Protein 1SK7 (pdb70)

Foldseek 3Di:
DFLLVVLCVLCVVLVVVLVVLLVVLPLLPALLSVLLLLLLLLLLLVLCVCVLPPPVNCVLPPVSVVLGQNVQSVQLNVLSVHDHDDHPCCNVPVPADVLLSLLLVLQSLCVLPPLVVVQVSVVVNVAHCVYNCVSSDADDVGSVVVNVSSSVSSRPDDDDPVSSVSSSVSNVVNSVSSSVSSVVSSD

Secondary structure (DSSP, 8-state):
--HHHHHHHHTHHHHHHHHHHHHHH-TTS-HHHHHHHHHHHHHHHHHHHHHHT-HHHHHHSTTGGGG--HHHHHHHHHHHTPPPPPP--TTTTS---HHHHHHHHHHHHHTTTTHHHHHHHHGGGT-BTTBB-GGGSPPTT-HHHHHHHHHHHHHH----HHHHHHHHHHHHHHHHHHHHHHHHHH-

B-factor: mean 25.13, std 7.73, range [13.49, 78.73]

Nearest PDB structures (foldseek):
  1sk7-assembly1_A  TM=1.005E+00  e=3.594E-26  Pseudomonas aeruginosa
  1p3v-assembly1_A  TM=9.445E-01  e=9.351E-11  Neisseria meningitidis
  5kzl-assembly1_A  TM=8.440E-01  e=9.901E-05  Leptospira interrogans
  1xk0-assembly2_B  TM=8.131E-01  e=1.934E-04  Homo sapiens
  1xk1-assembly2_B  TM=8.084E-01  e=2.704E-04  Homo sapiens

Structure (mmCIF, N/CA/C/O backbone):
data_1SK7
#
_entry.id   1SK7
#
_cell.length_a   86.034
_cell.length_b   51.798
_cell.length_c   63.916
_cell.angle_alpha   90.00
_cell.angle_beta   131.04
_cell.angle_gamma   90.00
#
_symmetry.space_group_name_H-M   'C 1 2 1'
#
loop_
_entity.id
_entity.type
_entity.pdbx_description
1 polymer 'hypothetical protein pa-HO'
2 non-polymer 'SULFATE ION'
3 non-polymer 'PROTOPORPHYRIN IX CONTAINING FE'
4 water water
#
loop_
_atom_site.group_PDB
_atom_site.id
_atom_site.type_symbol
_atom_site.label_atom_id
_atom_site.label_alt_id
_atom_site.label_comp_id
_atom_site.label_asym_id
_atom_site.label_entity_id
_atom_site.label_seq_id
_atom_site.pdbx_PDB_ins_code
_atom_site.Cartn_x
_atom_site.Cartn_y
_atom_site.Cartn_z
_atom_site.occupancy
_atom_site.B_iso_or_equiv
_atom_site.auth_seq_id
_atom_site.auth_comp_id
_atom_site.auth_asym_id
_atom_site.auth_atom_id
_atom_site.pdbx_PDB_model_num
ATOM 1 N N . ASN A 1 12 ? 20.049 -18.289 21.183 1.00 31.25 12 ASN A N 1
ATOM 2 C CA . ASN A 1 12 ? 20.328 -19.146 19.993 1.00 31.11 12 ASN A CA 1
ATOM 3 C C . ASN A 1 12 ? 19.898 -18.517 18.672 1.00 30.48 12 ASN A C 1
ATOM 4 O O . ASN A 1 12 ? 20.751 -18.180 17.851 1.00 30.74 12 ASN A O 1
ATOM 9 N N . LEU A 1 13 ? 18.594 -18.353 18.465 1.00 29.60 13 LEU A N 1
ATOM 10 C CA . LEU A 1 13 ? 18.101 -17.752 17.224 1.00 28.49 13 LEU A CA 1
ATOM 11 C C . LEU A 1 13 ? 18.671 -16.358 16.997 1.00 27.62 13 LEU A C 1
ATOM 12 O O . LEU A 1 13 ? 18.895 -15.587 17.945 1.00 27.39 13 LEU A O 1
ATOM 17 N N . ARG A 1 14 ? 18.901 -16.034 15.734 1.00 26.35 14 ARG A N 1
ATOM 18 C CA . ARG A 1 14 ? 19.429 -14.727 15.386 1.00 25.27 14 ARG A CA 1
ATOM 19 C C . ARG A 1 14 ? 18.512 -13.618 15.904 1.00 24.77 14 ARG A C 1
ATOM 20 O O . ARG A 1 14 ? 18.982 -12.604 16.412 1.00 24.34 14 ARG A O 1
ATOM 28 N N . SER A 1 15 ? 17.210 -13.813 15.760 1.00 24.10 15 SER A N 1
ATOM 29 C CA . SER A 1 15 ? 16.236 -12.824 16.195 1.00 23.85 15 SER A CA 1
ATOM 30 C C . SER A 1 15 ? 16.324 -12.577 17.699 1.00 23.65 15 SER A C 1
ATOM 31 O O . SER A 1 15 ? 16.226 -11.436 18.148 1.00 23.51 15 SER A O 1
ATOM 34 N N . GLN A 1 16 ? 16.530 -13.639 18.474 1.00 23.57 16 GLN A N 1
ATOM 35 C CA . GLN A 1 16 ? 16.627 -13.473 19.914 1.00 23.41 16 GLN A CA 1
ATOM 36 C C . GLN A 1 16 ? 17.898 -12.700 20.293 1.00 22.71 16 GLN A C 1
ATOM 37 O O . GLN A 1 16 ? 17.862 -11.866 21.194 1.00 22.50 16 GLN A O 1
ATOM 43 N N . ARG A 1 17 ? 19.007 -12.975 19.611 1.00 21.96 17 ARG A N 1
ATOM 44 C CA . ARG A 1 17 ? 20.269 -12.284 19.895 1.00 21.42 17 ARG A CA 1
ATOM 45 C C . ARG A 1 17 ? 20.081 -10.806 19.555 1.00 20.46 17 ARG A C 1
ATOM 46 O O . ARG A 1 17 ? 20.490 -9.927 20.319 1.00 19.73 17 ARG A O 1
ATOM 54 N N . LEU A 1 18 ? 19.441 -10.530 18.422 1.00 19.43 18 LEU A N 1
ATOM 55 C CA . LEU A 1 18 ? 19.208 -9.136 18.046 1.00 18.59 18 LEU A CA 1
ATOM 56 C C . LEU A 1 18 ? 18.286 -8.439 19.046 1.00 18.48 18 LEU A C 1
ATOM 57 O O . LEU A 1 18 ? 18.454 -7.250 19.328 1.00 17.75 18 LEU A O 1
ATOM 62 N N . ASN A 1 19 ? 17.327 -9.177 19.598 1.00 18.42 19 ASN A N 1
ATOM 63 C CA . ASN A 1 19 ? 16.420 -8.598 20.569 1.00 18.75 19 ASN A CA 1
ATOM 64 C C . ASN A 1 19 ? 17.207 -8.162 21.810 1.00 18.51 19 ASN A C 1
ATOM 65 O O . ASN A 1 19 ? 16.967 -7.087 22.356 1.00 18.52 19 ASN A O 1
ATOM 70 N N . LEU A 1 20 ? 18.153 -8.987 22.243 1.00 18.32 20 LEU A N 1
ATOM 71 C CA . LEU A 1 20 ? 18.961 -8.640 23.415 1.00 18.16 20 LEU A CA 1
ATOM 72 C C . LEU A 1 20 ? 19.869 -7.449 23.115 1.00 17.87 20 LEU A C 1
ATOM 73 O O . LEU A 1 20 ? 20.001 -6.502 23.921 1.00 17.56 20 LEU A O 1
ATOM 78 N N . LEU A 1 21 ? 20.512 -7.513 21.955 1.00 17.36 21 LEU A N 1
ATOM 79 C CA . LEU A 1 21 ? 21.421 -6.469 21.514 1.00 17.38 21 LEU A CA 1
ATOM 80 C C . LEU A 1 21 ? 20.744 -5.117 21.368 1.00 17.44 21 LEU A C 1
ATOM 81 O O . LEU A 1 21 ? 21.368 -4.084 21.620 1.00 17.47 21 LEU A O 1
ATOM 86 N N . THR A 1 22 ? 19.484 -5.113 20.960 1.00 17.53 22 THR A N 1
ATOM 87 C CA . THR A 1 22 ? 18.786 -3.849 20.777 1.00 17.73 22 THR A CA 1
ATOM 88 C C . THR A 1 22 ? 17.800 -3.489 21.872 1.00 18.37 22 THR A C 1
ATOM 89 O O . THR A 1 22 ? 17.065 -2.519 21.746 1.00 18.20 22 THR A O 1
ATOM 93 N N . ASN A 1 23 ? 17.794 -4.238 22.977 1.00 19.22 23 ASN A N 1
ATOM 94 C CA . ASN A 1 23 ? 16.858 -3.928 24.052 1.00 20.30 23 ASN A CA 1
ATOM 95 C C . ASN A 1 23 ? 17.098 -2.516 24.619 1.00 20.48 23 ASN A C 1
ATOM 96 O O . ASN A 1 23 ? 16.136 -1.756 24.831 1.00 20.32 23 ASN A O 1
ATOM 101 N N . GLU A 1 24 ? 18.361 -2.168 24.857 1.00 20.94 24 GLU A N 1
ATOM 102 C CA . GLU A 1 24 ? 18.716 -0.846 25.378 1.00 21.47 24 GLU A CA 1
ATOM 103 C C . GLU A 1 24 ? 18.394 0.257 24.370 1.00 21.25 24 GLU A C 1
ATOM 104 O O . GLU A 1 24 ? 17.773 1.271 24.725 1.00 20.90 24 GLU A O 1
ATOM 110 N N . PRO A 1 25 ? 18.855 0.100 23.117 1.00 21.02 25 PRO A N 1
ATOM 111 C CA . PRO A 1 25 ? 18.553 1.128 22.118 1.00 20.94 25 PRO A CA 1
ATOM 112 C C . PRO A 1 25 ? 17.034 1.333 22.031 1.00 21.03 25 PRO A C 1
ATOM 113 O O . PRO A 1 25 ? 16.559 2.451 21.815 1.00 20.74 25 PRO A O 1
ATOM 117 N N . HIS A 1 26 ? 16.269 0.255 22.183 1.00 21.04 26 HIS A N 1
ATOM 118 C CA . HIS A 1 26 ? 14.822 0.378 22.095 1.00 21.54 26 HIS A CA 1
ATOM 119 C C . HIS A 1 26 ? 14.241 1.172 23.251 1.00 22.07 26 HIS A C 1
ATOM 120 O O . HIS A 1 26 ? 13.382 2.034 23.059 1.00 21.94 26 HIS A O 1
ATOM 127 N N . GLN A 1 27 ? 14.714 0.884 24.459 1.00 22.79 27 GLN A N 1
ATOM 128 C CA . GLN A 1 27 ? 14.219 1.591 25.633 1.00 23.59 27 GLN A CA 1
ATOM 129 C C . GLN A 1 27 ? 14.530 3.075 25.504 1.00 23.96 27 GLN A C 1
ATOM 130 O O . GLN A 1 27 ? 13.699 3.918 25.853 1.00 23.85 27 GLN A O 1
ATOM 136 N N . ARG A 1 28 ? 15.717 3.375 24.987 1.00 24.39 28 ARG A N 1
ATOM 137 C CA . ARG A 1 28 ? 16.197 4.736 24.803 1.00 25.03 28 ARG A CA 1
ATOM 138 C C . ARG A 1 28 ? 15.341 5.432 23.752 1.00 25.07 28 ARG A C 1
ATOM 139 O O . ARG A 1 28 ? 14.937 6.579 23.923 1.00 25.01 28 ARG A O 1
ATOM 147 N N . LEU A 1 29 ? 15.060 4.720 22.667 1.00 25.03 29 LEU A N 1
ATOM 148 C CA . LEU A 1 29 ? 14.251 5.283 21.592 1.00 25.19 29 LEU A CA 1
ATOM 149 C C . LEU A 1 29 ? 12.819 5.484 22.063 1.00 25.36 29 LEU A C 1
ATOM 150 O O . LEU A 1 29 ? 12.212 6.510 21.780 1.00 25.15 29 LEU A O 1
ATOM 155 N N . GLU A 1 30 ? 12.257 4.517 22.778 1.00 25.72 30 GLU A N 1
ATOM 156 C CA . GLU A 1 30 ? 10.895 4.706 23.247 1.00 26.21 30 GLU A CA 1
ATOM 157 C C . GLU A 1 30 ? 10.832 5.938 24.146 1.00 26.32 30 GLU A C 1
ATOM 158 O O . GLU A 1 30 ? 9.877 6.709 24.081 1.00 26.24 30 GLU A O 1
ATOM 164 N N . SER A 1 31 ? 11.851 6.127 24.980 1.00 26.42 31 SER A N 1
ATOM 165 C CA . SER A 1 31 ? 11.883 7.305 25.854 1.00 26.47 31 SER A CA 1
ATOM 166 C C . SER A 1 31 ? 11.998 8.590 25.052 1.00 26.34 31 SER A C 1
ATOM 167 O O . SER A 1 31 ? 11.363 9.584 25.396 1.00 26.36 31 SER A O 1
ATOM 170 N N . LEU A 1 32 ? 12.809 8.581 23.998 1.00 26.16 32 LEU A N 1
ATOM 171 C CA . LEU A 1 32 ? 12.972 9.763 23.169 1.00 26.07 32 LEU A CA 1
ATOM 172 C C . LEU A 1 32 ? 11.636 10.130 22.528 1.00 25.94 32 LEU A C 1
ATOM 173 O O . LEU A 1 32 ? 11.244 11.297 22.526 1.00 25.76 32 LEU A O 1
ATOM 178 N N . VAL A 1 33 ? 10.926 9.141 21.999 1.00 25.90 33 VAL A N 1
ATOM 179 C CA . VAL A 1 33 ? 9.628 9.432 21.383 1.00 26.07 33 VAL A CA 1
ATOM 180 C C . VAL A 1 33 ? 8.674 10.035 22.407 1.00 26.43 33 VAL A C 1
ATOM 181 O O . VAL A 1 33 ? 8.063 11.072 22.156 1.00 26.46 33 VAL A O 1
ATOM 185 N N . LYS A 1 34 ? 8.556 9.417 23.575 1.00 26.81 34 LYS A N 1
ATOM 186 C CA . LYS A 1 34 ? 7.658 9.979 24.583 1.00 27.21 34 LYS A CA 1
ATOM 187 C C . LYS A 1 34 ? 7.988 11.431 24.913 1.00 27.14 34 LYS A C 1
ATOM 188 O O . LYS A 1 34 ? 7.080 12.242 25.142 1.00 27.22 34 LYS A O 1
ATOM 194 N N . SER A 1 35 ? 9.279 11.755 24.933 1.00 27.02 35 SER A N 1
ATOM 195 C CA . SER A 1 35 ? 9.746 13.100 25.268 1.00 26.97 35 SER A CA 1
ATOM 196 C C . SER A 1 35 ? 9.408 14.159 24.217 1.00 26.85 35 SER A C 1
ATOM 197 O O . SER A 1 35 ? 9.361 15.347 24.530 1.00 26.99 35 SER A O 1
ATOM 200 N N . LYS A 1 36 ? 9.196 13.740 22.972 1.00 26.74 36 LYS A N 1
ATOM 201 C CA . LYS A 1 36 ? 8.864 14.692 21.918 1.00 26.63 36 LYS A CA 1
ATOM 202 C C . LYS A 1 36 ? 7.366 14.970 21.917 1.00 26.58 36 LYS A C 1
ATOM 203 O O . LYS A 1 36 ? 6.898 15.856 21.194 1.00 26.51 36 LYS A O 1
ATOM 209 N N . GLU A 1 37 ? 6.630 14.217 22.728 1.00 26.52 37 GLU A N 1
ATOM 210 C CA . GLU A 1 37 ? 5.169 14.340 22.836 1.00 26.68 37 GLU A CA 1
ATOM 211 C C . GLU A 1 37 ? 4.473 14.366 21.477 1.00 26.46 37 GLU A C 1
ATOM 212 O O . GLU A 1 37 ? 3.860 15.365 21.078 1.00 26.45 37 GLU A O 1
ATOM 218 N N . PRO A 1 38 ? 4.534 13.244 20.758 1.00 26.31 38 PRO A N 1
ATOM 219 C CA . PRO A 1 38 ? 3.917 13.134 19.437 1.00 26.13 38 PRO A CA 1
ATOM 220 C C . PRO A 1 38 ? 2.405 13.319 19.413 1.00 25.95 38 PRO A C 1
ATOM 221 O O . PRO A 1 38 ? 1.845 13.669 18.375 1.00 25.79 38 PRO A O 1
ATOM 225 N N . PHE A 1 39 ? 1.738 13.102 20.542 1.00 25.74 39 PHE A N 1
ATOM 226 C CA . PHE A 1 39 ? 0.291 13.250 20.560 1.00 25.67 39 PHE A CA 1
ATOM 227 C C . PHE A 1 39 ? -0.214 14.504 21.258 1.00 25.56 39 PHE A C 1
ATOM 228 O O . PHE A 1 39 ? -1.395 14.605 21.565 1.00 25.67 39 PHE A O 1
ATOM 236 N N . ALA A 1 40 ? 0.670 15.468 21.476 1.00 25.48 40 ALA A N 1
ATOM 237 C CA . ALA A 1 40 ? 0.266 16.713 22.140 1.00 25.32 40 ALA A CA 1
ATOM 238 C C . ALA A 1 40 ? -0.558 17.578 21.203 1.00 25.11 40 ALA A C 1
ATOM 239 O O . ALA A 1 40 ? -1.429 18.344 21.641 1.00 25.23 40 ALA A O 1
ATOM 241 N N . SER A 1 41 ? -0.291 17.442 19.909 1.00 24.70 41 SER A N 1
ATOM 242 C CA . SER A 1 41 ? -0.971 18.232 18.895 1.00 24.29 41 SER A CA 1
ATOM 243 C C . SER A 1 41 ? -0.752 17.606 17.523 1.00 24.00 41 SER A C 1
ATOM 244 O O . SER A 1 41 ? 0.120 16.757 17.362 1.00 23.68 41 SER A O 1
ATOM 247 N N . ARG A 1 42 ? -1.529 18.043 16.534 1.00 23.58 42 ARG A N 1
ATOM 248 C CA . ARG A 1 42 ? -1.352 17.527 15.187 1.00 23.37 42 ARG A CA 1
ATOM 249 C C . ARG A 1 42 ? -0.003 17.962 14.635 1.00 23.51 42 ARG A C 1
ATOM 250 O O . ARG A 1 42 ? 0.621 17.228 13.863 1.00 23.47 42 ARG A O 1
ATOM 258 N N . ASP A 1 43 ? 0.465 19.149 15.018 1.00 23.70 43 ASP A N 1
ATOM 259 C CA . ASP A 1 43 ? 1.755 19.607 14.542 1.00 23.90 43 ASP A CA 1
ATOM 260 C C . ASP A 1 43 ? 2.840 18.663 15.078 1.00 23.48 43 ASP A C 1
ATOM 261 O O . ASP A 1 43 ? 3.733 18.267 14.338 1.00 23.46 43 ASP A O 1
ATOM 266 N N . ASN A 1 44 ? 2.761 18.317 16.358 1.00 23.11 44 ASN A N 1
ATOM 267 C CA . ASN A 1 44 ? 3.745 17.408 16.952 1.00 22.70 44 ASN A CA 1
ATOM 268 C C . ASN A 1 44 ? 3.673 16.054 16.262 1.00 22.29 44 ASN A C 1
ATOM 269 O O . ASN A 1 44 ? 4.713 15.443 15.945 1.00 22.17 44 ASN A O 1
ATOM 274 N N . PHE A 1 45 ? 2.451 15.578 16.046 1.00 21.61 45 PHE A N 1
ATOM 275 C CA . PHE A 1 45 ? 2.267 14.283 15.405 1.00 21.13 45 PHE A CA 1
ATOM 276 C C . PHE A 1 45 ? 2.865 14.314 14.010 1.00 20.90 45 PHE A C 1
ATOM 277 O O . PHE A 1 45 ? 3.519 13.355 13.578 1.00 20.53 45 PHE A O 1
ATOM 285 N N . ALA A 1 46 ? 2.662 15.420 13.294 1.00 20.55 46 ALA A N 1
ATOM 286 C CA . ALA A 1 46 ? 3.212 15.537 11.949 1.00 20.50 46 ALA A CA 1
ATOM 287 C C . ALA A 1 46 ? 4.736 15.446 11.913 1.00 20.41 46 ALA A C 1
ATOM 288 O O . ALA A 1 46 ? 5.313 14.914 10.971 1.00 20.47 46 ALA A O 1
ATOM 290 N N . ARG A 1 47 ? 5.393 15.970 12.944 1.00 20.35 47 ARG A N 1
ATOM 291 C CA . ARG A 1 47 ? 6.846 15.916 13.031 1.00 20.27 47 ARG A CA 1
ATOM 292 C C . ARG A 1 47 ? 7.288 14.452 13.248 1.00 19.80 47 ARG A C 1
ATOM 293 O O . ARG A 1 47 ? 8.345 14.029 12.779 1.00 19.30 47 ARG A O 1
ATOM 301 N N . PHE A 1 48 ? 6.451 13.683 13.927 1.00 19.38 48 PHE A N 1
ATOM 302 C CA . PHE A 1 48 ? 6.730 12.262 14.154 1.00 19.17 48 PHE A CA 1
ATOM 303 C C . PHE A 1 48 ? 6.538 11.533 12.813 1.00 18.88 48 PHE A C 1
ATOM 304 O O . PHE A 1 48 ? 7.365 10.711 12.407 1.00 18.47 48 PHE A O 1
ATOM 312 N N . VAL A 1 49 ? 5.459 11.851 12.103 1.00 18.40 49 VAL A N 1
ATOM 313 C CA . VAL A 1 49 ? 5.236 11.216 10.799 1.00 18.26 49 VAL A CA 1
ATOM 314 C C . VAL A 1 49 ? 6.392 11.559 9.867 1.00 17.96 49 VAL A C 1
ATOM 315 O O . VAL A 1 49 ? 6.809 10.731 9.047 1.00 17.87 49 VAL A O 1
ATOM 319 N N . ALA A 1 50 ? 6.913 12.782 9.978 1.00 17.90 50 ALA A N 1
ATOM 320 C CA . ALA A 1 50 ? 8.023 13.203 9.125 1.00 17.84 50 ALA A CA 1
ATOM 321 C C . ALA A 1 50 ? 9.249 12.313 9.377 1.00 17.80 50 ALA A C 1
ATOM 322 O O . ALA A 1 50 ? 9.986 11.997 8.460 1.00 17.70 50 ALA A O 1
ATOM 324 N N . ALA A 1 51 ? 9.468 11.943 10.635 1.00 17.85 51 ALA A N 1
ATOM 325 C CA . ALA A 1 51 ? 10.613 11.092 10.967 1.00 18.04 51 ALA A CA 1
ATOM 326 C C . ALA A 1 51 ? 10.424 9.699 10.353 1.00 18.37 51 ALA A C 1
ATOM 327 O O . ALA A 1 51 ? 11.378 9.101 9.825 1.00 18.20 51 ALA A O 1
ATOM 329 N N . GLN A 1 52 ? 9.199 9.186 10.427 1.00 19.06 52 GLN A N 1
ATOM 330 C CA . GLN A 1 52 ? 8.873 7.873 9.853 1.00 19.68 52 GLN A CA 1
ATOM 331 C C . GLN A 1 52 ? 9.063 7.914 8.348 1.00 19.59 52 GLN A C 1
ATOM 332 O O . GLN A 1 52 ? 9.606 6.989 7.732 1.00 19.16 52 GLN A O 1
ATOM 338 N N . TYR A 1 53 ? 8.591 8.996 7.738 1.00 19.46 53 TYR A N 1
ATOM 339 C CA . TYR A 1 53 ? 8.744 9.162 6.310 1.00 19.42 53 TYR A CA 1
ATOM 340 C C . TYR A 1 53 ? 10.228 9.164 5.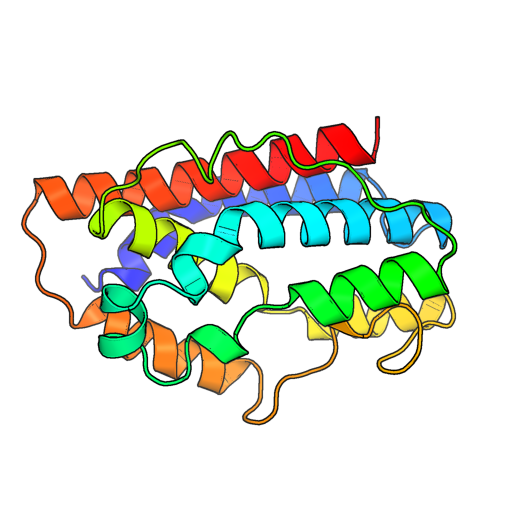899 1.00 19.01 53 TYR A C 1
ATOM 341 O O . TYR A 1 53 ? 10.635 8.544 4.915 1.00 18.90 53 TYR A O 1
ATOM 350 N N . LEU A 1 54 ? 11.062 9.858 6.660 1.00 18.44 54 LEU A N 1
ATOM 351 C CA . LEU A 1 54 ? 12.464 9.891 6.301 1.00 18.21 54 LEU A CA 1
ATOM 352 C C . LEU A 1 54 ? 13.119 8.521 6.467 1.00 18.22 54 LEU A C 1
ATOM 353 O O . LEU A 1 54 ? 14.006 8.155 5.692 1.00 18.01 54 LEU A O 1
ATOM 358 N N . PHE A 1 55 ? 12.675 7.775 7.469 1.00 18.37 55 PHE A N 1
ATOM 359 C CA . PHE A 1 55 ? 13.236 6.437 7.703 1.00 18.66 55 PHE A CA 1
ATOM 360 C C . PHE A 1 55 ? 12.858 5.557 6.502 1.00 19.12 55 PHE A C 1
ATOM 361 O O . PHE A 1 55 ? 13.658 4.740 6.050 1.00 18.99 55 PHE A O 1
ATOM 369 N N . GLN A 1 56 ? 11.653 5.751 5.967 1.00 19.96 56 GLN A N 1
ATOM 370 C CA . GLN A 1 56 ? 11.234 4.985 4.777 1.00 20.81 56 GLN A CA 1
ATOM 371 C C . GLN A 1 56 ? 12.144 5.246 3.582 1.00 21.22 56 GLN A C 1
ATOM 372 O O . GLN A 1 56 ? 12.395 4.341 2.778 1.00 21.21 56 GLN A O 1
ATOM 378 N N . HIS A 1 57 ? 12.632 6.481 3.445 1.00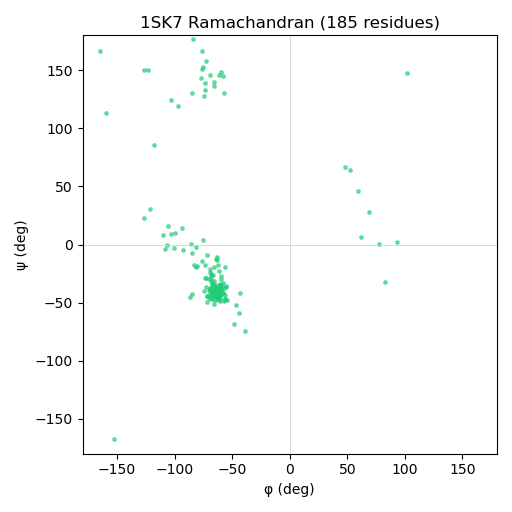 21.47 57 HIS A N 1
ATOM 379 C CA . HIS A 1 57 ? 13.525 6.839 2.346 1.00 21.86 57 HIS A CA 1
ATOM 380 C C . HIS A 1 57 ? 14.839 6.090 2.507 1.00 21.74 57 HIS A C 1
ATOM 381 O O . HIS A 1 57 ? 15.443 5.649 1.528 1.00 21.82 57 HIS A O 1
ATOM 388 N N . ASP A 1 58 ? 15.279 5.929 3.752 1.00 21.32 58 ASP A N 1
ATOM 389 C CA . ASP A 1 58 ? 16.515 5.206 4.000 1.00 21.36 58 ASP A CA 1
ATOM 390 C C . ASP A 1 58 ? 16.331 3.748 3.620 1.00 21.34 58 ASP A C 1
ATOM 391 O O . ASP A 1 58 ? 17.246 3.130 3.099 1.00 21.44 58 ASP A O 1
ATOM 396 N N . LEU A 1 59 ? 15.158 3.210 3.922 1.00 21.78 59 LEU A N 1
ATOM 397 C CA . LEU A 1 59 ? 14.869 1.799 3.691 1.00 22.19 59 LEU A CA 1
ATOM 398 C C . LEU A 1 59 ? 14.437 1.420 2.289 1.00 22.67 59 LEU A C 1
ATOM 399 O O . LEU A 1 59 ? 14.502 0.243 1.929 1.00 22.24 59 LEU A O 1
ATOM 404 N N . GLU A 1 60 ? 14.021 2.404 1.501 1.00 23.23 60 GLU A N 1
ATOM 405 C CA . GLU A 1 60 ? 13.563 2.127 0.134 1.00 24.07 60 GLU A CA 1
ATOM 406 C C . GLU A 1 60 ? 14.459 1.214 -0.703 1.00 24.17 60 GLU A C 1
ATOM 407 O O . GLU A 1 60 ? 13.980 0.238 -1.271 1.00 24.19 60 GLU A O 1
ATOM 413 N N . PRO A 1 61 ? 15.762 1.515 -0.803 1.00 24.38 61 PRO A N 1
ATOM 414 C CA . PRO A 1 61 ? 16.603 0.630 -1.611 1.00 24.54 61 PRO A CA 1
ATOM 415 C C . PRO A 1 61 ? 16.692 -0.799 -1.096 1.00 24.61 61 PRO A C 1
ATOM 416 O O . PRO A 1 61 ? 17.089 -1.694 -1.833 1.00 24.64 61 PRO A O 1
ATOM 420 N N . LEU A 1 62 ? 16.325 -1.011 0.161 1.00 24.66 62 LEU A N 1
ATOM 421 C CA . LEU A 1 62 ? 16.368 -2.353 0.720 1.00 24.97 62 LEU A CA 1
ATOM 422 C C . LEU A 1 62 ? 15.065 -3.093 0.417 1.00 25.30 62 LEU A C 1
ATOM 423 O O . LEU A 1 62 ? 15.083 -4.248 -0.008 1.00 25.23 62 LEU A O 1
ATOM 428 N N . TYR A 1 63 ? 13.937 -2.422 0.608 1.00 25.88 63 TYR A N 1
ATOM 429 C CA . TYR A 1 63 ? 12.640 -3.050 0.352 1.00 26.65 63 TYR A CA 1
ATOM 430 C C . TYR A 1 63 ? 12.450 -3.358 -1.145 1.00 27.01 63 TYR A C 1
ATOM 431 O O . TYR A 1 63 ? 11.623 -4.199 -1.507 1.00 27.18 63 TYR A O 1
ATOM 440 N N . ARG A 1 64 ? 13.228 -2.700 -2.001 1.00 27.22 64 ARG A N 1
ATOM 441 C CA . ARG A 1 64 ? 13.119 -2.916 -3.446 1.00 27.60 64 ARG A CA 1
ATOM 442 C C . ARG A 1 64 ? 14.316 -3.635 -4.049 1.00 27.58 64 ARG A C 1
ATOM 443 O O . ARG A 1 64 ? 14.435 -3.739 -5.268 1.00 27.64 64 ARG A O 1
ATOM 451 N N . ASN A 1 65 ? 15.209 -4.128 -3.207 1.00 27.47 65 ASN A N 1
ATOM 452 C CA . ASN A 1 65 ? 16.388 -4.827 -3.691 1.00 27.46 65 ASN A CA 1
ATOM 453 C C . ASN A 1 65 ? 16.002 -6.219 -4.201 1.00 27.56 65 ASN A C 1
ATOM 454 O O . ASN A 1 65 ? 15.365 -6.986 -3.485 1.00 27.41 65 ASN A O 1
ATOM 459 N N . GLU A 1 66 ? 16.393 -6.548 -5.429 1.00 27.76 66 GLU A N 1
ATOM 460 C CA . GLU A 1 66 ? 16.028 -7.855 -5.982 1.00 27.93 66 GLU A CA 1
ATOM 461 C C . GLU A 1 66 ? 16.507 -9.044 -5.150 1.00 27.54 66 GLU A C 1
ATOM 462 O O . GLU A 1 66 ? 15.748 -10.004 -4.943 1.00 27.43 66 GLU A O 1
ATOM 468 N N . ALA A 1 67 ? 17.737 -8.986 -4.644 1.00 27.15 67 ALA A N 1
ATOM 469 C CA . ALA A 1 67 ? 18.246 -10.085 -3.816 1.00 26.80 67 ALA A CA 1
ATOM 470 C C . ALA A 1 67 ? 17.433 -10.278 -2.542 1.00 26.54 67 ALA A C 1
ATOM 471 O O . ALA A 1 67 ? 17.122 -11.407 -2.164 1.00 26.31 67 ALA A O 1
ATOM 473 N N . LEU A 1 68 ? 17.100 -9.180 -1.860 1.00 26.19 68 LEU A N 1
ATOM 474 C CA . LEU A 1 68 ? 16.336 -9.293 -0.625 1.00 26.08 68 LEU A CA 1
ATOM 475 C C . LEU A 1 68 ? 14.880 -9.664 -0.886 1.00 26.11 68 LEU A C 1
ATOM 476 O O . LEU A 1 68 ? 14.248 -10.315 -0.049 1.00 26.01 68 LEU A O 1
ATOM 481 N N . ALA A 1 69 ? 14.361 -9.259 -2.047 1.00 26.31 69 ALA A N 1
ATOM 482 C CA . ALA A 1 69 ? 12.986 -9.570 -2.417 1.00 26.61 69 ALA A CA 1
ATOM 483 C C . ALA A 1 69 ? 12.849 -11.063 -2.644 1.00 26.86 69 ALA A C 1
ATOM 484 O O . ALA A 1 69 ? 11.786 -11.645 -2.383 1.00 26.90 69 ALA A O 1
ATOM 486 N N . ARG A 1 70 ? 13.915 -11.682 -3.149 1.00 27.15 70 ARG A N 1
ATOM 487 C CA . ARG A 1 70 ? 13.902 -13.123 -3.377 1.00 27.52 70 ARG A CA 1
ATOM 488 C C . ARG A 1 70 ? 13.884 -13.836 -2.025 1.00 27.40 70 ARG A C 1
ATOM 489 O O . ARG A 1 70 ? 13.191 -14.832 -1.849 1.00 27.60 70 ARG A O 1
ATOM 497 N N . LEU A 1 71 ? 14.629 -13.313 -1.056 1.00 27.19 71 LEU A N 1
ATOM 498 C CA . LEU A 1 71 ? 14.667 -13.935 0.260 1.00 26.95 71 LEU A CA 1
ATOM 499 C C . LEU A 1 71 ? 13.371 -13.710 1.033 1.00 26.71 71 LEU A C 1
ATOM 500 O O . LEU A 1 71 ? 12.913 -14.587 1.747 1.00 26.37 71 LEU A O 1
ATOM 505 N N . PHE A 1 72 ? 12.780 -12.527 0.877 1.00 26.66 72 PHE A N 1
ATOM 506 C CA . PHE A 1 72 ? 11.550 -12.178 1.580 1.00 26.84 72 PHE A CA 1
ATOM 507 C C . PHE A 1 72 ? 10.391 -11.898 0.605 1.00 27.22 72 PHE A C 1
ATOM 508 O O . PHE A 1 72 ? 10.138 -10.752 0.242 1.00 27.42 72 PHE A O 1
ATOM 516 N N . PRO A 1 73 ? 9.671 -12.943 0.170 1.00 27.66 73 PRO A N 1
ATOM 517 C CA . PRO A 1 73 ? 8.558 -12.698 -0.765 1.00 27.89 73 PRO A CA 1
ATOM 518 C C . PRO A 1 73 ? 7.531 -11.713 -0.209 1.00 28.10 73 PRO A C 1
ATOM 519 O O . PRO A 1 73 ? 7.083 -11.852 0.926 1.00 28.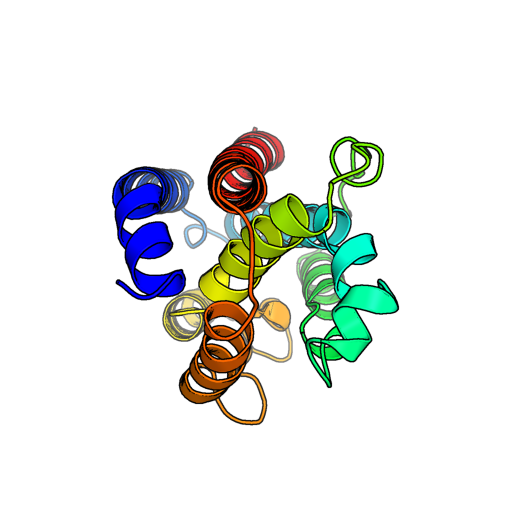17 73 PRO A O 1
ATOM 523 N N . GLY A 1 74 ? 7.184 -10.706 -1.010 1.00 28.34 74 GLY A N 1
ATOM 524 C CA . GLY A 1 74 ? 6.226 -9.704 -0.569 1.00 28.72 74 GLY A CA 1
ATOM 525 C C . GLY A 1 74 ? 6.936 -8.509 0.055 1.00 28.94 74 GLY A C 1
ATOM 526 O O . GLY A 1 74 ? 6.303 -7.563 0.514 1.00 28.98 74 GLY A O 1
ATOM 527 N N . LEU A 1 75 ? 8.265 -8.555 0.057 1.00 29.17 75 LEU A N 1
ATOM 528 C CA . LEU A 1 75 ? 9.074 -7.487 0.646 1.00 29.44 75 LEU A CA 1
ATOM 529 C C . LEU A 1 75 ? 8.594 -6.084 0.277 1.00 29.54 75 LEU A C 1
ATOM 530 O O . LEU A 1 75 ? 8.269 -5.288 1.148 1.00 29.60 75 LEU A O 1
ATOM 535 N N . ALA A 1 76 ? 8.551 -5.792 -1.021 1.00 29.71 76 ALA A N 1
ATOM 536 C CA . ALA A 1 76 ? 8.140 -4.476 -1.506 1.00 29.81 76 ALA A CA 1
ATOM 537 C C . ALA A 1 76 ? 6.917 -3.891 -0.809 1.00 29.86 76 ALA A C 1
ATOM 538 O O . ALA A 1 76 ? 6.885 -2.702 -0.490 1.00 29.82 76 ALA A O 1
ATOM 540 N N . SER A 1 77 ? 5.917 -4.725 -0.561 1.00 29.89 77 SER A N 1
ATOM 541 C CA . SER A 1 77 ? 4.690 -4.258 0.070 1.00 29.96 77 SER A CA 1
ATOM 542 C C . SER A 1 77 ? 4.800 -3.996 1.571 1.00 29.76 77 SER A C 1
ATOM 543 O O . SER A 1 77 ? 3.809 -3.694 2.226 1.00 29.77 77 SER A O 1
ATOM 546 N N . ARG A 1 78 ? 5.998 -4.130 2.130 1.00 29.58 78 ARG A N 1
ATOM 547 C CA . ARG A 1 78 ? 6.164 -3.864 3.555 1.00 29.39 78 ARG A CA 1
ATOM 548 C C . ARG A 1 78 ? 6.582 -2.398 3.755 1.00 29.05 78 ARG A C 1
ATOM 549 O O . ARG A 1 78 ? 6.714 -1.931 4.892 1.00 29.18 78 ARG A O 1
ATOM 557 N N . ALA A 1 79 ? 6.806 -1.679 2.658 1.00 28.58 79 ALA A N 1
ATOM 558 C CA . ALA A 1 79 ? 7.215 -0.286 2.766 1.00 28.19 79 ALA A CA 1
ATOM 559 C C . ALA A 1 79 ? 6.016 0.561 3.148 1.00 27.95 79 ALA A C 1
ATOM 560 O O . ALA A 1 79 ? 4.881 0.215 2.827 1.00 28.01 79 ALA A O 1
ATOM 562 N N . ARG A 1 80 ? 6.271 1.683 3.815 1.00 27.58 80 ARG A N 1
ATOM 563 C CA . ARG A 1 80 ? 5.184 2.567 4.231 1.00 27.25 80 ARG A CA 1
ATOM 564 C C . ARG A 1 80 ? 5.348 4.017 3.779 1.00 26.83 80 ARG A C 1
ATOM 565 O O . ARG A 1 80 ? 4.748 4.929 4.367 1.00 26.79 80 ARG A O 1
ATOM 573 N N . ASP A 1 81 ? 6.127 4.226 2.721 1.00 26.36 81 ASP A N 1
ATOM 574 C CA . ASP A 1 81 ? 6.361 5.571 2.208 1.00 25.74 81 ASP A CA 1
ATOM 575 C C . ASP A 1 81 ? 5.123 6.275 1.626 1.00 24.87 81 ASP A C 1
ATOM 576 O O . ASP A 1 81 ? 4.882 7.424 1.985 1.00 24.64 81 ASP A O 1
ATOM 581 N N . ASP A 1 82 ? 4.335 5.625 0.765 1.00 23.89 82 ASP A N 1
ATOM 582 C CA . ASP A 1 82 ? 3.140 6.281 0.210 1.00 22.95 82 ASP A CA 1
ATOM 583 C C . ASP A 1 82 ? 2.202 6.747 1.333 1.00 22.28 82 ASP A C 1
ATOM 584 O O . ASP A 1 82 ? 1.728 7.884 1.343 1.00 21.93 82 ASP A O 1
ATOM 589 N N . ALA A 1 83 ? 1.920 5.848 2.272 1.00 21.36 83 ALA A N 1
ATOM 590 C CA . ALA A 1 83 ? 1.005 6.172 3.361 1.00 20.57 83 ALA A CA 1
ATOM 591 C C . ALA A 1 83 ? 1.508 7.341 4.202 1.00 19.99 83 ALA A C 1
ATOM 592 O O . ALA A 1 83 ? 0.731 8.269 4.498 1.00 19.98 83 ALA A O 1
ATOM 594 N N . ALA A 1 84 ? 2.780 7.304 4.581 1.00 19.21 84 ALA A N 1
ATOM 595 C CA . ALA A 1 84 ? 3.344 8.379 5.391 1.00 18.77 84 ALA A CA 1
ATOM 596 C C . ALA A 1 84 ? 3.361 9.694 4.595 1.00 18.32 84 ALA A C 1
ATOM 597 O O . ALA A 1 84 ? 3.129 10.769 5.173 1.00 18.04 84 ALA A O 1
ATOM 599 N N . ARG A 1 85 ? 3.614 9.628 3.287 1.00 17.79 85 ARG A N 1
ATOM 600 C CA . ARG A 1 85 ? 3.635 10.875 2.490 1.00 17.30 85 ARG A CA 1
ATOM 601 C C . ARG A 1 85 ? 2.219 11.444 2.375 1.00 17.38 85 ARG A C 1
ATOM 602 O O . ARG A 1 85 ? 2.043 12.669 2.421 1.00 17.33 85 ARG A O 1
ATOM 610 N N . ALA A 1 86 ? 1.229 10.562 2.246 1.00 16.99 86 ALA A N 1
ATOM 611 C CA . ALA A 1 86 ? -0.181 10.953 2.187 1.00 16.84 86 ALA A CA 1
ATOM 612 C C . ALA A 1 86 ? -0.571 11.571 3.546 1.00 16.73 86 ALA A C 1
ATOM 613 O O . ALA A 1 86 ? -1.302 12.562 3.605 1.00 16.63 86 ALA A O 1
ATOM 615 N N . ASP A 1 87 ? -0.068 10.987 4.641 1.00 16.48 87 ASP A N 1
ATOM 616 C CA . ASP A 1 87 ? -0.374 11.524 5.972 1.00 16.35 87 ASP A CA 1
ATOM 617 C C . ASP A 1 87 ? 0.192 12.935 6.142 1.00 16.08 87 ASP A C 1
ATOM 618 O O . ASP A 1 87 ? -0.473 13.788 6.743 1.00 16.11 87 ASP A O 1
ATOM 623 N N . LEU A 1 88 ? 1.408 13.179 5.650 1.00 15.96 88 LEU A N 1
ATOM 624 C CA . LEU A 1 88 ? 2.017 14.517 5.752 1.00 15.82 88 LEU A CA 1
ATOM 625 C C . LEU A 1 88 ? 1.138 15.508 4.986 1.00 16.01 88 LEU A C 1
ATOM 626 O O . LEU A 1 88 ? 0.887 16.620 5.459 1.00 15.98 88 LEU A O 1
ATOM 631 N N . ALA A 1 89 ? 0.664 15.101 3.813 1.00 15.96 89 ALA A N 1
ATOM 632 C CA . ALA A 1 89 ? -0.215 15.978 3.033 1.00 16.23 89 ALA A CA 1
ATOM 633 C C . ALA A 1 89 ? -1.521 16.269 3.787 1.00 16.30 89 ALA A C 1
ATOM 634 O O . ALA A 1 89 ? -1.976 17.410 3.833 1.00 16.42 89 ALA A O 1
ATOM 636 N N . ASP A 1 90 ? -2.131 15.246 4.375 1.00 16.22 90 ASP A N 1
ATOM 637 C CA . ASP A 1 90 ? -3.361 15.432 5.146 1.00 16.75 90 ASP A CA 1
ATOM 638 C C . ASP A 1 90 ? -3.123 16.474 6.253 1.00 17.18 90 ASP A C 1
ATOM 639 O O . ASP A 1 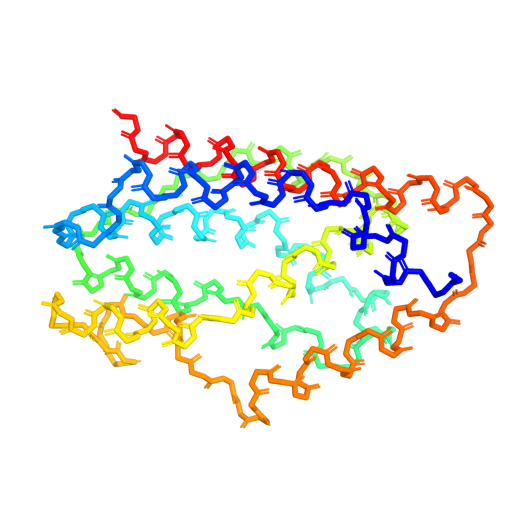90 ? -3.966 17.349 6.511 1.00 17.47 90 ASP A O 1
ATOM 644 N N . LEU A 1 91 ? -1.976 16.362 6.914 1.00 17.77 91 LEU A N 1
ATOM 645 C CA . LEU A 1 91 ? -1.648 17.244 8.035 1.00 18.49 91 LEU A CA 1
ATOM 646 C C . LEU A 1 91 ? -1.102 18.612 7.657 1.00 19.10 91 LEU A C 1
ATOM 647 O O . LEU A 1 91 ? -0.843 19.438 8.555 1.00 19.39 91 LEU A O 1
ATOM 652 N N . GLY A 1 92 ? -0.931 18.850 6.356 1.00 19.45 92 GLY A N 1
ATOM 653 C CA . GLY A 1 92 ? -0.416 20.119 5.868 1.00 20.52 92 GLY A CA 1
ATOM 654 C C . GLY A 1 92 ? 1.039 20.391 6.201 1.00 21.25 92 GLY A C 1
ATOM 655 O O . GLY A 1 92 ? 1.457 21.559 6.314 1.00 21.63 92 GLY A O 1
ATOM 656 N N . HIS A 1 93 ? 1.814 19.320 6.343 1.00 21.81 93 HIS A N 1
ATOM 657 C CA . HIS A 1 93 ? 3.227 19.389 6.689 1.00 22.56 93 HIS A CA 1
ATOM 658 C C . HIS A 1 93 ? 4.039 19.150 5.422 1.00 22.84 93 HIS A C 1
ATOM 659 O O . HIS A 1 93 ? 3.853 18.140 4.747 1.00 22.76 93 HIS A O 1
ATOM 666 N N . PRO A 1 94 ? 4.934 20.085 5.060 1.00 23.10 94 PRO A N 1
ATOM 667 C CA . PRO A 1 94 ? 5.755 19.925 3.859 1.00 23.37 94 PRO A CA 1
ATOM 668 C C . PRO A 1 94 ? 6.636 18.695 3.987 1.00 23.49 94 PRO A C 1
ATOM 669 O O . PRO A 1 94 ? 7.097 18.382 5.073 1.00 23.54 94 PRO A O 1
ATOM 673 N N . VAL A 1 95 ? 6.885 18.007 2.885 1.00 23.74 95 VAL A N 1
ATOM 674 C CA . VAL A 1 95 ? 7.738 16.830 2.969 1.00 24.01 95 VAL A CA 1
ATOM 675 C C . VAL A 1 95 ? 9.197 17.216 3.167 1.00 24.02 95 VAL A C 1
ATOM 676 O O . VAL A 1 95 ? 9.726 18.094 2.486 1.00 23.92 95 VAL A O 1
ATOM 680 N N . PRO A 1 96 ? 9.870 16.566 4.128 1.00 24.02 96 PRO A N 1
ATOM 681 C CA . PRO A 1 96 ? 11.281 16.828 4.427 1.00 24.30 96 PRO A CA 1
ATOM 682 C C . PRO A 1 96 ? 12.200 16.195 3.381 1.00 24.55 96 PRO A C 1
ATOM 683 O O . PRO A 1 96 ? 11.857 15.182 2.777 1.00 24.70 96 PRO A O 1
ATOM 687 N N . GLU A 1 97 ? 13.364 16.799 3.180 1.00 25.01 97 GLU A N 1
ATOM 688 C CA . GLU A 1 97 ? 14.340 16.302 2.221 1.00 25.43 97 GLU A CA 1
ATOM 689 C C . GLU A 1 97 ? 15.229 15.228 2.840 1.00 25.19 97 GLU A C 1
ATOM 690 O O . GLU A 1 97 ? 15.785 15.441 3.915 1.00 25.35 97 GLU A O 1
ATOM 696 N N . GLY A 1 98 ? 15.383 14.092 2.162 1.00 24.98 98 GLY A N 1
ATOM 697 C CA . GLY A 1 98 ? 16.250 13.038 2.686 1.00 24.67 98 GLY A CA 1
ATOM 698 C C . GLY A 1 98 ? 17.719 13.371 2.452 1.00 24.36 98 GLY A C 1
ATOM 699 O O . GLY A 1 98 ? 18.067 13.948 1.424 1.00 24.44 98 GLY A O 1
ATOM 700 N N . ASP A 1 99 ? 18.596 13.026 3.390 1.00 24.08 99 ASP A N 1
ATOM 701 C CA . ASP A 1 99 ? 20.012 13.340 3.212 1.00 23.76 99 ASP A CA 1
ATOM 702 C C . ASP A 1 99 ? 20.857 12.326 2.423 1.00 23.56 99 ASP A C 1
ATOM 703 O O . ASP A 1 99 ? 22.051 12.539 2.227 1.00 23.54 99 ASP A O 1
ATOM 708 N N . GLN A 1 100 ? 20.229 11.251 1.951 1.00 23.25 100 GLN A N 1
ATOM 709 C CA . GLN A 1 100 ? 20.905 10.206 1.167 1.00 23.21 100 GLN A CA 1
ATOM 710 C C . GLN A 1 100 ? 22.032 9.442 1.869 1.00 23.03 100 GLN A C 1
ATOM 711 O O . GLN A 1 100 ? 22.700 8.620 1.241 1.00 22.91 100 GLN A O 1
ATOM 717 N N . SER A 1 101 ? 22.228 9.681 3.161 1.00 22.94 101 SER A N 1
ATOM 718 C CA . SER A 1 101 ? 23.313 9.029 3.872 1.00 23.12 101 SER A CA 1
ATOM 719 C C . SER A 1 101 ? 23.238 7.520 3.950 1.00 23.16 101 SER A C 1
ATOM 720 O O . SER A 1 101 ? 24.271 6.862 3.875 1.00 23.19 101 SER A O 1
ATOM 723 N N . VAL A 1 102 ? 22.039 6.975 4.115 1.00 23.11 102 VAL A N 1
ATOM 724 C CA . VAL A 1 102 ? 21.899 5.525 4.198 1.00 23.36 102 VAL A CA 1
ATOM 725 C C . VAL A 1 102 ? 21.803 4.936 2.783 1.00 23.92 102 VAL A C 1
ATOM 726 O O . VAL A 1 102 ? 22.428 3.922 2.465 1.00 23.73 102 VAL A O 1
ATOM 730 N N . ARG A 1 103 ? 21.039 5.592 1.922 1.00 24.57 103 ARG A N 1
ATOM 731 C CA . ARG A 1 103 ? 20.896 5.121 0.549 1.00 25.53 103 ARG A CA 1
ATOM 732 C C . ARG A 1 103 ? 22.251 5.023 -0.169 1.00 26.15 103 ARG A C 1
ATOM 733 O O . ARG A 1 103 ? 22.448 4.144 -1.010 1.00 26.27 103 ARG A O 1
ATOM 741 N N . GLU A 1 104 ? 23.186 5.914 0.168 1.00 26.85 104 GLU A N 1
ATOM 742 C CA . GLU A 1 104 ? 24.510 5.910 -0.446 1.00 27.69 104 GLU A CA 1
ATOM 743 C C . GLU A 1 104 ? 25.561 5.245 0.443 1.00 27.83 104 GLU A C 1
ATOM 744 O O . GLU A 1 104 ? 26.758 5.312 0.148 1.00 28.01 104 GLU A O 1
ATOM 750 N N . ALA A 1 105 ? 25.133 4.599 1.526 1.00 27.89 105 ALA A N 1
ATOM 751 C CA . ALA A 1 105 ? 26.088 3.954 2.423 1.00 27.99 105 ALA A CA 1
ATOM 752 C C . ALA A 1 105 ? 26.655 2.629 1.896 1.00 28.06 105 ALA A C 1
ATOM 753 O O . ALA A 1 105 ? 27.653 2.121 2.413 1.00 28.29 105 ALA A O 1
ATOM 755 N N . ASP A 1 106 ? 26.027 2.074 0.871 1.00 28.00 106 ASP A N 1
ATOM 756 C CA . ASP A 1 106 ? 26.457 0.803 0.295 1.00 27.83 106 ASP A CA 1
ATOM 757 C C . ASP A 1 106 ? 26.604 -0.300 1.331 1.00 27.20 106 ASP A C 1
ATOM 758 O O . ASP A 1 106 ? 27.681 -0.835 1.597 1.00 27.37 106 ASP A O 1
ATOM 763 N N . LEU A 1 107 ? 25.462 -0.616 1.907 1.00 26.23 107 LEU A N 1
ATOM 764 C CA . LEU A 1 107 ? 25.324 -1.628 2.929 1.00 25.03 107 LEU A CA 1
ATOM 765 C C . LEU A 1 107 ? 25.532 -3.045 2.386 1.00 24.30 107 LEU A C 1
ATOM 766 O O . LEU A 1 107 ? 25.186 -3.339 1.239 1.00 24.26 107 LEU A O 1
ATOM 771 N N . SER A 1 108 ? 26.113 -3.915 3.212 1.00 23.31 108 SER A N 1
ATOM 772 C CA . SER A 1 108 ? 26.294 -5.313 2.849 1.00 22.31 108 SER A CA 1
ATOM 773 C C . SER A 1 108 ? 24.908 -5.959 3.003 1.00 21.66 108 SER A C 1
ATOM 774 O O . SER A 1 108 ? 24.004 -5.369 3.602 1.00 21.22 108 SER A O 1
ATOM 777 N N . LEU A 1 109 ? 24.733 -7.164 2.467 1.00 20.92 109 LEU A N 1
ATOM 778 C CA . LEU A 1 109 ? 23.456 -7.848 2.598 1.00 20.27 109 LEU A CA 1
ATOM 779 C C . LEU A 1 109 ? 23.195 -8.085 4.086 1.00 19.56 109 LEU A C 1
ATOM 780 O O . LEU A 1 109 ? 22.088 -7.913 4.569 1.00 19.09 109 LEU A O 1
ATOM 785 N N . ALA A 1 110 ? 24.232 -8.506 4.805 1.00 19.15 110 ALA A N 1
ATOM 786 C CA . ALA A 1 110 ? 24.084 -8.785 6.221 1.00 18.83 110 ALA A CA 1
ATOM 787 C C . ALA A 1 110 ? 23.664 -7.527 7.011 1.00 18.37 110 ALA A C 1
ATOM 788 O O . ALA A 1 110 ? 22.762 -7.601 7.840 1.00 18.27 110 ALA A O 1
ATOM 790 N N . GLU A 1 111 ? 24.268 -6.377 6.712 1.00 18.28 111 GLU A N 1
ATOM 791 C CA . GLU A 1 111 ? 23.871 -5.140 7.397 1.00 18.09 111 GLU A CA 1
ATOM 792 C C . GLU A 1 111 ? 22.439 -4.846 7.058 1.00 17.64 111 GLU A C 1
ATOM 793 O O . GLU A 1 111 ? 21.649 -4.416 7.903 1.00 17.34 111 GLU A O 1
ATOM 799 N N . ALA A 1 112 ? 22.089 -5.080 5.791 1.00 17.14 112 ALA A N 1
ATOM 800 C CA . ALA A 1 112 ? 20.726 -4.830 5.361 1.00 16.59 112 ALA A CA 1
ATOM 801 C C . ALA A 1 112 ? 19.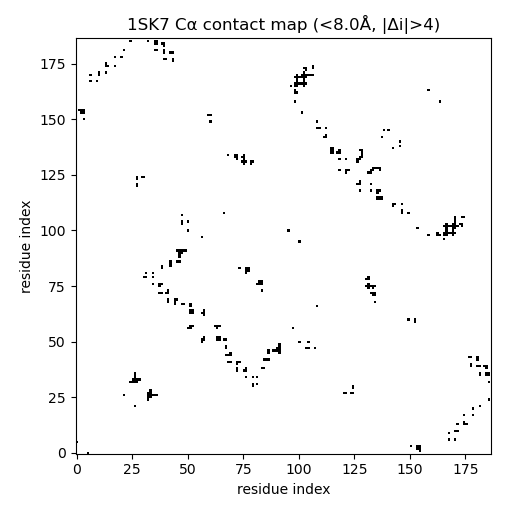717 -5.660 6.152 1.00 16.25 112 ALA A C 1
ATOM 802 O O . ALA A 1 112 ? 18.620 -5.205 6.442 1.00 16.10 112 ALA A O 1
ATOM 804 N N . LEU A 1 113 ? 20.085 -6.882 6.529 1.00 15.91 113 LEU A N 1
ATOM 805 C CA . LEU A 1 113 ? 19.177 -7.698 7.316 1.00 15.70 113 LEU A CA 1
ATOM 806 C C . LEU A 1 113 ? 18.925 -7.035 8.668 1.00 15.28 113 LEU A C 1
ATOM 807 O O . LEU A 1 113 ? 17.815 -7.067 9.191 1.00 15.08 113 LEU A O 1
ATOM 812 N N . GLY A 1 114 ? 19.966 -6.430 9.242 1.00 15.00 114 GLY A N 1
ATOM 813 C CA . GLY A 1 114 ? 19.743 -5.743 10.507 1.00 14.69 114 GLY A CA 1
ATOM 814 C C . GLY A 1 114 ? 18.860 -4.513 10.339 1.00 14.45 114 GLY A C 1
ATOM 815 O O . GLY A 1 114 ? 18.039 -4.229 11.196 1.00 14.33 114 GLY A O 1
ATOM 816 N N . TRP A 1 115 ? 19.032 -3.773 9.248 1.00 14.39 115 TRP A N 1
ATOM 817 C CA . TRP A 1 115 ? 18.142 -2.623 9.046 1.00 14.27 115 TRP A CA 1
ATOM 818 C C . TRP A 1 115 ? 16.675 -3.062 8.844 1.00 14.57 115 TRP A C 1
ATOM 819 O O . TRP A 1 115 ? 15.748 -2.439 9.376 1.00 14.30 115 TRP A O 1
ATOM 830 N N . LEU A 1 116 ? 16.460 -4.140 8.085 1.00 14.75 116 LEU A N 1
ATOM 831 C CA . LEU A 1 116 ? 15.098 -4.628 7.873 1.00 15.61 116 LEU A CA 1
ATOM 832 C C . LEU A 1 116 ? 14.496 -5.140 9.174 1.00 15.61 116 LEU A C 1
ATOM 833 O O . LEU A 1 116 ? 13.317 -4.957 9.426 1.00 15.71 116 LEU A O 1
ATOM 838 N N . PHE A 1 117 ? 15.321 -5.787 10.007 1.00 15.65 117 PHE A N 1
ATOM 839 C CA . PHE A 1 117 ? 14.846 -6.271 11.289 1.00 16.06 117 PHE A CA 1
ATOM 840 C C . PHE A 1 117 ? 14.256 -5.096 12.076 1.00 15.69 117 PHE A C 1
ATOM 841 O O . PHE A 1 117 ? 13.176 -5.196 12.652 1.00 15.78 117 PHE A O 1
ATOM 849 N N . VAL A 1 118 ? 15.013 -3.976 12.105 1.00 15.76 118 VAL A N 1
ATOM 850 C CA . VAL A 1 118 ? 14.535 -2.829 12.875 1.00 15.96 118 VAL A CA 1
ATOM 851 C C . VAL A 1 118 ? 13.293 -2.185 12.229 1.00 15.93 118 VAL A C 1
ATOM 852 O O . VAL A 1 118 ? 12.343 -1.846 12.917 1.00 15.61 118 VAL A O 1
ATOM 856 N N . SER A 1 119 ? 13.295 -2.050 10.908 1.00 16.25 119 SER A N 1
ATOM 857 C CA . SER A 1 119 ? 12.134 -1.467 10.234 1.00 17.06 119 SER A CA 1
ATOM 858 C C . SER A 1 119 ? 10.874 -2.319 10.443 1.00 17.22 119 SER A C 1
ATOM 859 O O . SER A 1 119 ? 9.794 -1.800 10.753 1.00 17.32 119 SER A O 1
ATOM 862 N N . GLU A 1 120 ? 11.004 -3.624 10.280 1.00 17.74 120 GLU A N 1
ATOM 863 C CA . GLU A 1 120 ? 9.864 -4.489 10.478 1.00 18.46 120 GLU A CA 1
ATOM 864 C C . GLU A 1 120 ? 9.411 -4.508 11.931 1.00 18.66 120 GLU A C 1
ATOM 865 O O . GLU A 1 120 ? 8.219 -4.542 12.232 1.00 18.48 120 GLU A O 1
ATOM 871 N N . GLY A 1 121 ? 10.381 -4.467 12.844 1.00 18.71 121 GLY A N 1
ATOM 872 C CA . GLY A 1 121 ? 10.033 -4.492 14.251 1.00 19.42 121 GLY A CA 1
ATOM 873 C C . GLY A 1 121 ? 9.361 -3.210 14.701 1.00 19.60 121 GLY A C 1
ATOM 874 O O . GLY A 1 121 ? 8.553 -3.215 15.626 1.00 19.75 121 GLY A O 1
ATOM 875 N N . SER A 1 122 ? 9.697 -2.105 14.049 1.00 20.18 122 SER A N 1
ATOM 876 C CA . SER A 1 122 ? 9.111 -0.824 14.419 1.00 20.90 122 SER A CA 1
ATOM 877 C C . SER A 1 122 ? 7.593 -0.801 14.198 1.00 21.43 122 SER A C 1
ATOM 878 O O . SER A 1 122 ? 6.903 0.101 14.693 1.00 21.82 122 SER A O 1
ATOM 881 N N . LYS A 1 123 ? 7.065 -1.789 13.480 1.00 21.94 123 LYS A N 1
ATOM 882 C CA . LYS A 1 123 ? 5.619 -1.867 13.228 1.00 22.64 123 LYS A CA 1
ATOM 883 C C . LYS A 1 123 ? 4.867 -2.452 14.412 1.00 23.10 123 LYS A C 1
ATOM 884 O O . LYS A 1 123 ? 3.654 -2.290 14.549 1.00 23.20 123 LYS A O 1
ATOM 890 N N . LE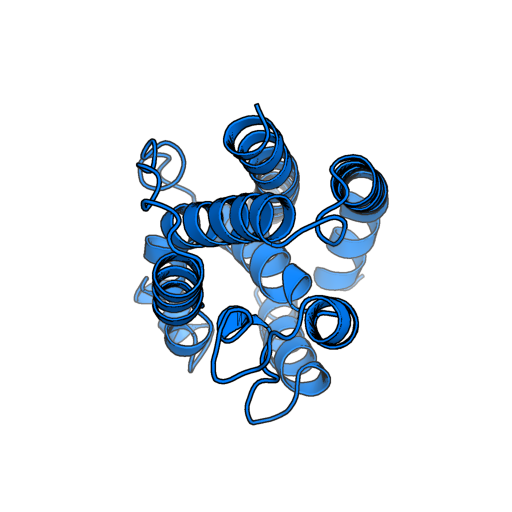U A 1 124 ? 5.592 -3.137 15.282 1.00 23.72 124 LEU A N 1
ATOM 891 C CA . LEU A 1 124 ? 4.957 -3.747 16.432 1.00 24.45 124 LEU A CA 1
ATOM 892 C C . LEU A 1 124 ? 4.403 -2.696 17.389 1.00 25.20 124 LEU A C 1
ATOM 893 O O . LEU A 1 124 ? 5.052 -1.677 17.690 1.00 25.46 124 LEU A O 1
ATOM 898 N N . GLY A 1 125 ? 3.190 -2.951 17.857 1.00 25.97 125 GLY A N 1
ATOM 899 C CA . GLY A 1 125 ? 2.537 -2.046 18.783 1.00 26.79 125 GLY A CA 1
ATOM 900 C C . GLY A 1 125 ? 1.968 -0.824 18.101 1.00 27.37 125 GLY A C 1
ATOM 901 O O . GLY A 1 125 ? 1.392 0.043 18.759 1.00 27.63 125 GLY A O 1
ATOM 902 N N . ALA A 1 126 ? 2.129 -0.741 16.784 1.00 27.78 126 ALA A N 1
ATOM 903 C CA . ALA A 1 126 ? 1.613 0.408 16.049 1.00 28.15 126 ALA A CA 1
ATOM 904 C C . ALA A 1 126 ? 0.117 0.604 16.277 1.00 28.40 126 ALA A C 1
ATOM 905 O O . ALA A 1 126 ? -0.412 1.698 16.037 1.00 28.29 126 ALA A O 1
ATOM 907 N N . ALA A 1 127 ? -0.571 -0.439 16.738 1.00 28.55 127 ALA A N 1
ATOM 908 C CA . ALA A 1 127 ? -1.997 -0.334 16.979 1.00 28.73 127 ALA A CA 1
ATOM 909 C C . ALA A 1 127 ? -2.229 0.601 18.158 1.00 28.88 127 ALA A C 1
ATOM 910 O O . ALA A 1 127 ? -3.285 1.230 18.274 1.00 28.93 127 ALA A O 1
ATOM 912 N N . PHE A 1 128 ? -1.226 0.700 19.021 1.00 29.07 128 PHE A N 1
ATOM 913 C CA . PHE A 1 128 ? -1.296 1.566 20.193 1.00 29.10 128 PHE A CA 1
ATOM 914 C C . PHE A 1 128 ? -1.136 3.020 19.766 1.00 28.78 128 PHE A C 1
ATOM 915 O O . PHE A 1 128 ? -1.796 3.912 20.301 1.00 28.80 128 PHE A O 1
ATOM 923 N N . LEU A 1 129 ? -0.235 3.247 18.814 1.00 28.43 129 LEU A N 1
ATOM 924 C CA . LEU A 1 129 ? 0.003 4.577 18.277 1.00 27.96 129 LEU A CA 1
ATOM 925 C C . LEU A 1 129 ? -1.232 4.959 17.478 1.00 27.71 129 LEU A C 1
ATOM 926 O O . LEU A 1 129 ? -1.670 6.113 17.499 1.00 27.51 129 LEU A O 1
ATOM 931 N N . PHE A 1 130 ? -1.801 3.980 16.781 1.00 27.27 130 PHE A N 1
ATOM 932 C CA . PHE A 1 130 ? -2.997 4.223 15.978 1.00 26.94 130 PHE A CA 1
ATOM 933 C C . PHE A 1 130 ? -4.128 4.670 16.889 1.00 26.96 130 PHE A C 1
ATOM 934 O O . PHE A 1 130 ? -4.875 5.606 16.571 1.00 26.84 130 PHE A O 1
ATOM 942 N N . LYS A 1 131 ? -4.247 4.002 18.035 1.00 26.89 131 LYS A N 1
ATOM 943 C CA . LYS A 1 131 ? -5.294 4.324 18.982 1.00 26.98 131 LYS A CA 1
ATOM 944 C C . LYS A 1 131 ? -5.083 5.707 19.573 1.00 26.61 131 LYS A C 1
ATOM 945 O O . LYS A 1 131 ? -6.049 6.465 19.748 1.00 26.95 131 LYS A O 1
ATOM 951 N N . LYS A 1 132 ? -3.835 6.050 19.881 1.00 26.20 132 LYS A N 1
ATOM 952 C CA . LYS A 1 132 ? -3.552 7.365 20.442 1.00 25.65 132 LYS A CA 1
ATOM 953 C C . LYS A 1 132 ? -3.785 8.465 19.400 1.00 25.13 132 LYS A C 1
ATOM 954 O O . LYS A 1 132 ? -4.136 9.590 19.751 1.00 24.89 132 LYS A O 1
ATOM 960 N N . ALA A 1 133 ? -3.613 8.143 18.122 1.00 24.42 133 ALA A N 1
ATOM 961 C CA . ALA A 1 133 ? -3.828 9.144 17.072 1.00 24.05 133 ALA A CA 1
ATOM 962 C C . ALA A 1 133 ? -5.297 9.552 16.983 1.00 23.71 133 ALA A C 1
ATOM 963 O O . ALA A 1 133 ? -5.617 10.658 16.541 1.00 23.45 133 ALA A O 1
ATOM 965 N N . ALA A 1 134 ? -6.184 8.654 17.389 1.00 23.49 134 ALA A N 1
ATOM 966 C CA . ALA A 1 134 ? -7.617 8.927 17.362 1.00 23.42 134 ALA A CA 1
ATOM 967 C C . ALA A 1 134 ? -7.960 10.147 18.223 1.00 23.43 134 ALA A C 1
ATOM 968 O O . ALA A 1 134 ? -8.953 10.844 17.961 1.00 23.31 134 ALA A O 1
ATOM 970 N N . ALA A 1 135 ? -7.137 10.414 19.236 1.00 23.18 135 ALA A N 1
ATOM 971 C CA . ALA A 1 135 ? -7.370 11.562 20.117 1.00 22.87 135 ALA A CA 1
ATOM 972 C C . ALA A 1 135 ? -7.157 12.866 19.372 1.00 22.63 135 ALA A C 1
ATOM 973 O O . ALA A 1 135 ? -7.723 13.884 19.742 1.00 22.75 135 ALA A O 1
ATOM 975 N N . LEU A 1 136 ? -6.337 12.834 18.330 1.00 22.05 136 LEU A N 1
ATOM 976 C CA . LEU A 1 136 ? -6.080 14.006 17.500 1.00 21.67 136 LEU A CA 1
ATOM 977 C C . LEU A 1 136 ? -7.040 14.007 16.305 1.00 21.35 136 LEU A C 1
ATOM 978 O O . LEU A 1 136 ? -6.829 14.741 15.346 1.00 21.25 136 LEU A O 1
ATOM 983 N N . GLU A 1 137 ? -8.077 13.175 16.370 1.00 21.14 137 GLU A N 1
ATOM 984 C CA . GLU A 1 137 ? -9.077 13.057 15.311 1.00 21.20 137 GLU A CA 1
ATOM 985 C C . GLU A 1 137 ? -8.442 12.635 13.985 1.00 20.77 137 GLU A C 1
ATOM 986 O O . GLU A 1 137 ? -8.724 13.183 12.917 1.00 20.73 137 GLU A O 1
ATOM 992 N N . LEU A 1 138 ? -7.575 11.633 14.082 1.00 20.38 138 LEU A N 1
ATOM 993 C CA . LEU A 1 138 ? -6.883 11.079 12.915 1.00 20.04 138 LEU A CA 1
ATOM 994 C C . LEU A 1 138 ? -7.196 9.599 12.858 1.00 19.94 138 LEU A C 1
ATOM 995 O O . LEU A 1 138 ? -7.457 8.986 13.887 1.00 19.95 138 LEU A O 1
ATOM 1000 N N . ASP A 1 139 ? -7.213 9.028 11.655 1.00 19.80 139 ASP A N 1
ATOM 1001 C CA . ASP A 1 139 ? -7.458 7.596 11.522 1.00 19.86 139 ASP A CA 1
ATOM 1002 C C . ASP A 1 139 ? -6.800 7.038 10.253 1.00 20.03 139 ASP A C 1
ATOM 1003 O O . ASP A 1 139 ? -5.968 7.711 9.643 1.00 19.91 139 ASP A O 1
ATOM 1008 N N . GLU A 1 140 ? -7.157 5.812 9.873 1.00 20.37 140 GLU A N 1
ATOM 1009 C CA . GLU A 1 140 ? -6.570 5.157 8.710 1.00 20.85 140 GLU A CA 1
ATOM 1010 C C . GLU A 1 140 ? -6.862 5.837 7.363 1.00 20.84 140 GLU A C 1
ATOM 1011 O O . GLU A 1 140 ? -6.223 5.511 6.362 1.00 20.91 140 GLU A O 1
ATOM 1017 N N . ASN A 1 141 ? -7.807 6.772 7.339 1.00 20.86 141 ASN A N 1
ATOM 1018 C CA . ASN A 1 141 ? -8.161 7.477 6.105 1.00 20.91 141 ASN A CA 1
ATOM 1019 C C . ASN A 1 141 ? -7.701 8.927 6.100 1.00 20.57 141 ASN A C 1
ATOM 1020 O O . ASN A 1 141 ? -7.882 9.619 5.092 1.00 20.60 141 ASN A O 1
ATOM 1025 N N . PHE A 1 142 ? -7.129 9.380 7.217 1.00 19.98 142 PHE A N 1
ATOM 1026 C CA . PHE A 1 142 ? -6.651 10.758 7.333 1.00 19.56 142 PHE A CA 1
ATOM 1027 C C . PHE A 1 142 ? -5.613 10.918 8.457 1.00 19.39 142 PHE A C 1
ATOM 1028 O O . PHE A 1 142 ? -5.932 10.720 9.624 1.00 19.12 142 PHE A O 1
ATOM 1036 N N . GLY A 1 143 ? -4.370 11.216 8.089 1.00 19.19 143 GLY A N 1
ATOM 1037 C CA . GLY A 1 143 ? -3.333 11.454 9.079 1.00 19.26 143 GLY A CA 1
ATOM 1038 C C . GLY A 1 143 ? -2.612 10.273 9.698 1.00 19.46 143 GLY A C 1
ATOM 1039 O O . GLY A 1 143 ? -1.435 10.400 10.055 1.00 19.32 143 GLY A O 1
ATOM 1040 N N . ALA A 1 144 ? -3.311 9.151 9.845 1.00 19.66 144 ALA A N 1
ATOM 1041 C CA . ALA A 1 144 ? -2.689 7.956 10.425 1.00 20.16 144 ALA A CA 1
ATOM 1042 C C . ALA A 1 144 ? -2.742 6.768 9.475 1.00 20.54 144 ALA A C 1
ATOM 1043 O O . ALA A 1 144 ? -2.816 5.614 9.912 1.00 20.64 144 ALA A O 1
ATOM 1045 N N . ARG A 1 145 ? -2.720 7.051 8.176 1.00 20.82 145 ARG A N 1
ATOM 1046 C CA . ARG A 1 145 ? -2.756 5.984 7.165 1.00 21.48 145 ARG A CA 1
ATOM 1047 C C . ARG A 1 145 ? -1.582 5.019 7.373 1.00 21.97 145 ARG A C 1
ATOM 1048 O O . ARG A 1 145 ? -1.738 3.801 7.175 1.00 22.11 145 ARG A O 1
ATOM 1056 N N . HIS A 1 146 ? -0.415 5.552 7.749 1.00 22.71 146 HIS A N 1
ATOM 1057 C CA . HIS A 1 146 ? 0.777 4.714 7.926 1.00 23.80 146 HIS A CA 1
ATOM 1058 C C . HIS A 1 146 ? 0.761 3.809 9.154 1.00 24.61 146 HIS A C 1
ATOM 1059 O O . HIS A 1 146 ? 1.625 2.947 9.282 1.00 24.68 146 HIS A O 1
ATOM 1066 N N . LEU A 1 147 ? -0.218 3.994 10.037 1.00 25.47 147 LEU A N 1
ATOM 1067 C CA . LEU A 1 147 ? -0.307 3.193 11.256 1.00 26.66 147 LEU A CA 1
ATOM 1068 C C . LEU A 1 147 ? -1.441 2.184 11.163 1.00 27.59 147 LEU A C 1
ATOM 1069 O O . LEU A 1 147 ? -1.668 1.400 12.092 1.00 27.63 147 LEU A O 1
ATOM 1074 N N . ALA A 1 148 ? -2.145 2.197 10.041 1.00 28.74 148 ALA A N 1
ATOM 1075 C CA . ALA A 1 148 ? -3.261 1.291 9.835 1.00 30.12 148 ALA A CA 1
ATOM 1076 C C . ALA A 1 148 ? -2.731 -0.137 9.939 1.00 31.08 148 ALA A C 1
ATOM 1077 O O . ALA A 1 148 ? -1.577 -0.402 9.611 1.00 31.16 148 ALA A O 1
ATOM 1079 N N . GLU A 1 149 ? -3.563 -1.056 10.407 1.00 32.36 149 GLU A N 1
ATOM 1080 C CA . GLU A 1 149 ? -3.102 -2.429 10.546 1.00 33.70 149 GLU A CA 1
ATOM 1081 C C . GLU A 1 149 ? -2.994 -3.113 9.188 1.00 34.49 149 GLU A C 1
ATOM 1082 O O . GLU A 1 149 ? -3.847 -2.928 8.318 1.00 34.63 149 GLU A O 1
ATOM 1088 N N . PRO A 1 150 ? -1.924 -3.896 8.981 1.00 35.33 150 PRO A N 1
ATOM 1089 C CA . PRO A 1 150 ? -1.703 -4.612 7.723 1.00 35.97 150 PRO A CA 1
ATOM 1090 C C . PRO A 1 150 ? -2.662 -5.793 7.577 1.00 36.66 150 PRO A C 1
ATOM 1091 O O . PRO A 1 150 ? -3.193 -6.309 8.564 1.00 36.80 150 PRO A O 1
ATOM 1095 N N . GLU A 1 151 ? -2.873 -6.210 6.335 1.00 37.41 151 GLU A N 1
ATOM 1096 C CA . GLU A 1 151 ? -3.771 -7.310 6.005 1.00 38.01 151 GLU A CA 1
ATOM 1097 C C . GLU A 1 151 ? -3.773 -8.501 6.956 1.00 38.22 151 GLU A C 1
ATOM 1098 O O . GLU A 1 151 ? -4.720 -8.694 7.727 1.00 38.37 151 GLU A O 1
ATOM 1104 N N . GLY A 1 152 ? -2.723 -9.313 6.886 1.00 38.38 152 GLY A N 1
ATOM 1105 C CA . GLY A 1 152 ? -2.645 -10.489 7.736 1.00 38.49 152 GLY A CA 1
ATOM 1106 C C . GLY A 1 152 ? -2.596 -10.201 9.227 1.00 38.56 152 GLY A C 1
ATOM 1107 O O . GLY A 1 152 ? -2.738 -11.115 10.045 1.00 38.55 152 GLY A O 1
ATOM 1108 N N . GLY A 1 153 ? -2.413 -8.931 9.586 1.00 38.52 153 GLY A N 1
ATOM 1109 C CA . GLY A 1 153 ? -2.331 -8.563 10.989 1.00 38.48 153 GLY A CA 1
ATOM 1110 C C . GLY A 1 153 ? -0.873 -8.360 11.351 1.00 38.43 153 GLY A C 1
ATOM 1111 O O . GLY A 1 153 ? -0.010 -9.028 10.789 1.00 38.44 153 GLY A O 1
ATOM 1112 N N . ARG A 1 154 ? -0.594 -7.442 12.275 1.00 38.40 154 ARG A N 1
ATOM 1113 C CA . ARG A 1 154 ? 0.776 -7.151 12.695 1.00 38.32 154 ARG A CA 1
ATOM 1114 C C . ARG A 1 154 ? 1.537 -8.393 13.161 1.00 38.05 154 ARG A C 1
ATOM 1115 O O . ARG A 1 154 ? 2.678 -8.633 12.759 1.00 38.07 154 ARG A O 1
ATOM 1123 N N . ALA A 1 155 ? 0.897 -9.175 14.023 1.00 37.67 155 ALA A N 1
ATOM 1124 C CA . ALA A 1 155 ? 1.507 -10.377 14.577 1.00 37.32 155 ALA A CA 1
ATOM 1125 C C . ALA A 1 155 ? 2.162 -11.302 13.559 1.00 36.95 155 ALA A C 1
ATOM 1126 O O . ALA A 1 155 ? 3.382 -11.455 13.552 1.00 36.96 155 ALA A O 1
ATOM 1128 N N . GLN A 1 156 ? 1.356 -11.937 12.714 1.00 36.56 156 GLN A N 1
ATOM 1129 C CA . GLN A 1 156 ? 1.892 -12.859 11.720 1.00 36.04 156 GLN A CA 1
ATOM 1130 C C . GLN A 1 156 ? 2.871 -12.210 10.745 1.00 35.36 156 GLN A C 1
ATOM 1131 O O . GLN A 1 156 ? 3.780 -12.874 10.244 1.00 35.34 156 GLN A O 1
ATOM 1137 N N . GLY A 1 157 ? 2.694 -10.922 10.467 1.00 34.54 157 GLY A N 1
ATOM 1138 C CA . GLY A 1 157 ? 3.618 -10.262 9.564 1.00 33.55 157 GLY A CA 1
ATOM 1139 C C . GLY A 1 157 ? 5.016 -10.341 10.150 1.00 32.81 157 GLY A C 1
ATOM 1140 O O . GLY A 1 157 ? 5.995 -10.557 9.441 1.00 32.71 157 GLY A O 1
ATOM 1141 N N . TRP A 1 158 ? 5.107 -10.173 11.462 1.00 32.10 158 TRP A N 1
ATOM 1142 C CA . TRP A 1 158 ? 6.394 -10.239 12.141 1.00 31.40 158 TRP A CA 1
ATOM 1143 C C . TRP A 1 158 ? 6.927 -11.677 12.207 1.00 31.15 158 TRP A C 1
ATOM 1144 O O . TRP A 1 158 ? 8.105 -11.930 11.948 1.00 31.07 158 TRP A O 1
ATOM 1155 N N . LYS A 1 159 ? 6.053 -12.617 12.545 1.00 30.93 159 LYS A N 1
ATOM 1156 C CA . LYS A 1 159 ? 6.436 -14.021 12.651 1.00 30.69 159 LYS A CA 1
ATOM 1157 C C . LYS A 1 159 ? 6.947 -14.589 11.316 1.00 30.31 159 LYS A C 1
ATOM 1158 O O . LYS A 1 159 ? 7.879 -15.396 11.285 1.00 30.29 1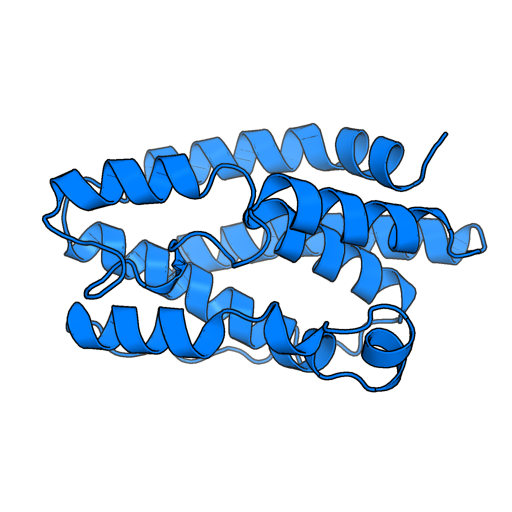59 LYS A O 1
ATOM 1164 N N . SER A 1 160 ? 6.338 -14.159 10.218 1.00 29.86 160 SER A N 1
ATOM 1165 C CA . SER A 1 160 ? 6.746 -14.610 8.895 1.00 29.43 160 SER A CA 1
ATOM 1166 C C . SER A 1 160 ? 8.133 -14.066 8.542 1.00 28.88 160 SER A C 1
ATOM 1167 O O . SER A 1 160 ? 8.955 -14.761 7.941 1.00 28.84 160 SER A O 1
ATOM 1170 N N . PHE A 1 161 ? 8.389 -12.820 8.924 1.00 28.23 161 PHE A N 1
ATOM 1171 C CA . PHE A 1 161 ? 9.677 -12.199 8.659 1.00 27.59 161 PHE A CA 1
ATOM 1172 C C . PHE A 1 161 ? 10.802 -12.854 9.484 1.00 27.25 161 PHE A C 1
ATOM 1173 O O . PHE A 1 161 ? 11.871 -13.161 8.961 1.00 27.05 161 PHE A O 1
ATOM 1181 N N . VAL A 1 162 ? 10.554 -13.058 10.773 1.00 26.86 162 VAL A N 1
ATOM 1182 C CA . VAL A 1 162 ? 11.556 -13.649 11.650 1.00 26.61 162 VAL A CA 1
ATOM 1183 C C . VAL A 1 162 ? 11.929 -15.081 11.282 1.00 26.31 162 VAL A C 1
ATOM 1184 O O . VAL A 1 162 ? 13.086 -15.478 11.406 1.00 26.19 162 VAL A O 1
ATOM 1188 N N . ALA A 1 163 ? 10.953 -15.860 10.822 1.00 26.10 163 ALA A N 1
ATOM 1189 C CA . ALA A 1 163 ? 11.232 -17.236 10.426 1.00 25.71 163 ALA A CA 1
ATOM 1190 C C . ALA A 1 163 ? 12.263 -17.265 9.279 1.00 25.42 163 ALA A C 1
ATOM 1191 O O . ALA A 1 163 ? 13.182 -18.082 9.263 1.00 25.32 163 ALA A O 1
ATOM 1193 N N . ILE A 1 164 ? 12.113 -16.364 8.316 1.00 24.97 164 ILE A N 1
ATOM 1194 C CA . ILE A 1 164 ? 13.059 -16.310 7.211 1.00 24.76 164 ILE A CA 1
ATOM 1195 C C . ILE A 1 164 ? 14.420 -15.786 7.714 1.00 24.55 164 ILE A C 1
ATOM 1196 O O . ILE A 1 164 ? 15.475 -16.339 7.412 1.00 24.54 164 ILE A O 1
ATOM 1201 N N . LEU A 1 165 ? 14.391 -14.714 8.496 1.00 24.27 165 LEU A N 1
ATOM 1202 C CA . LEU A 1 165 ? 15.629 -14.130 8.997 1.00 24.17 165 LEU A CA 1
ATOM 1203 C C . LEU A 1 165 ? 16.464 -15.146 9.756 1.00 24.14 165 LEU A C 1
ATOM 1204 O O . LEU A 1 165 ? 17.673 -15.273 9.525 1.00 24.04 165 LEU A O 1
ATOM 1209 N N . ASP A 1 166 ? 15.812 -15.884 10.643 1.00 24.27 166 ASP A N 1
ATOM 1210 C CA . ASP A 1 166 ? 16.520 -16.860 11.459 1.00 24.47 166 ASP A CA 1
ATOM 1211 C C . ASP A 1 166 ? 17.044 -18.056 10.696 1.00 24.72 166 ASP A C 1
ATOM 1212 O O . ASP A 1 166 ? 17.979 -18.715 11.156 1.00 24.58 166 ASP A O 1
ATOM 1217 N N . GLY A 1 167 ? 16.458 -18.320 9.530 1.00 24.79 167 GLY A N 1
ATOM 1218 C CA . GLY A 1 167 ? 16.905 -19.456 8.728 1.00 25.07 167 GLY A CA 1
ATOM 1219 C C . GLY A 1 167 ? 18.138 -19.243 7.868 1.00 25.19 167 GLY A C 1
ATOM 1220 O O . GLY A 1 167 ? 18.792 -20.212 7.451 1.00 25.42 167 GLY A O 1
ATOM 1221 N N . ILE A 1 168 ? 18.472 -17.982 7.592 1.00 25.12 168 ILE A N 1
ATOM 1222 C CA . ILE A 1 168 ? 19.620 -17.652 6.762 1.00 25.15 168 ILE A CA 1
ATOM 1223 C C . ILE A 1 168 ? 20.929 -18.055 7.416 1.00 25.28 168 ILE A C 1
ATOM 1224 O O . ILE A 1 168 ? 21.097 -17.892 8.625 1.00 25.40 168 ILE A O 1
ATOM 1229 N N . GLU A 1 169 ? 21.855 -18.579 6.616 1.00 25.39 169 GLU A N 1
ATOM 1230 C CA . GLU A 1 169 ? 23.154 -18.988 7.130 1.00 25.24 169 GLU A CA 1
ATOM 1231 C C . GLU A 1 169 ? 24.176 -17.887 6.896 1.00 24.59 169 GLU A C 1
ATOM 1232 O O . GLU A 1 169 ? 24.454 -17.506 5.756 1.00 24.67 169 GLU A O 1
ATOM 1238 N N . LEU A 1 170 ? 24.737 -17.378 7.990 1.00 23.79 170 LEU A N 1
ATOM 1239 C CA . LEU A 1 170 ? 25.721 -16.305 7.921 1.00 22.85 170 LEU A CA 1
ATOM 1240 C C . LEU A 1 170 ? 26.980 -16.721 8.671 1.00 22.48 170 LEU A C 1
ATOM 1241 O O . LEU A 1 170 ? 26.893 -17.485 9.635 1.00 22.50 170 LEU A O 1
ATOM 1246 N N . ASN A 1 171 ? 28.140 -16.221 8.241 1.00 22.07 171 ASN A N 1
ATOM 1247 C CA . ASN A 1 171 ? 29.389 -16.527 8.951 1.00 21.73 171 ASN A CA 1
ATOM 1248 C C . ASN A 1 171 ? 29.493 -15.525 10.113 1.00 21.70 171 ASN A C 1
ATOM 1249 O O . ASN A 1 171 ? 28.622 -14.666 10.264 1.00 21.24 171 ASN A O 1
ATOM 1254 N N . GLU A 1 172 ? 30.520 -15.643 10.947 1.00 21.61 172 GLU A N 1
ATOM 1255 C CA . GLU A 1 172 ? 30.651 -14.766 12.105 1.00 21.83 172 GLU A CA 1
ATOM 1256 C C . GLU A 1 172 ? 30.737 -13.287 11.789 1.00 21.37 172 GLU A C 1
ATOM 1257 O O . GLU A 1 172 ? 30.226 -12.461 12.549 1.00 21.28 172 GLU A O 1
ATOM 1263 N N . GLU A 1 173 ? 31.391 -12.953 10.682 1.00 20.91 173 GLU A N 1
ATOM 1264 C CA . GLU A 1 173 ? 31.553 -11.563 10.282 1.00 20.46 173 GLU A CA 1
ATOM 1265 C C . GLU A 1 173 ? 30.214 -11.017 9.830 1.00 20.06 173 GLU A C 1
ATOM 1266 O O . GLU A 1 173 ? 29.859 -9.871 10.135 1.00 20.01 173 GLU A O 1
ATOM 1272 N N . GLU A 1 174 ? 29.458 -11.841 9.128 1.00 19.51 174 GLU A N 1
ATOM 1273 C CA . GLU A 1 174 ? 28.139 -11.427 8.670 1.00 19.17 174 GLU A CA 1
ATOM 1274 C C . GLU A 1 174 ? 27.204 -11.226 9.868 1.00 18.66 174 GLU A C 1
ATOM 1275 O O . GLU A 1 174 ? 26.352 -10.318 9.865 1.00 18.70 174 GLU A O 1
ATOM 1281 N N . GLU A 1 175 ? 27.366 -12.056 10.901 1.00 18.30 175 GLU A N 1
ATOM 1282 C CA . GLU A 1 175 ? 26.543 -11.912 12.101 1.00 18.00 175 GLU A CA 1
ATOM 1283 C C . GLU A 1 175 ? 26.869 -10.572 12.750 1.00 17.49 175 GLU A C 1
ATOM 1284 O O . GLU A 1 175 ? 25.959 -9.895 13.239 1.00 17.20 175 GLU A O 1
ATOM 1290 N N . ARG A 1 176 ? 28.158 -10.211 12.774 1.00 17.16 176 ARG A N 1
ATOM 1291 C CA . ARG A 1 176 ? 28.617 -8.941 13.346 1.00 17.10 176 ARG A CA 1
ATOM 1292 C C . ARG A 1 176 ? 27.995 -7.792 12.561 1.00 16.77 176 ARG A C 1
ATOM 1293 O O . ARG A 1 176 ? 27.503 -6.824 13.152 1.00 16.54 176 ARG A O 1
ATOM 1301 N N . LEU A 1 177 ? 28.005 -7.920 11.236 1.00 16.49 177 LEU A N 1
ATOM 1302 C CA . LEU A 1 177 ? 27.447 -6.890 10.357 1.00 16.15 177 LEU A CA 1
ATOM 1303 C C . LEU A 1 177 ? 25.934 -6.734 10.513 1.00 15.74 177 LEU A C 1
ATOM 1304 O O . LEU A 1 177 ? 25.412 -5.616 10.447 1.00 14.98 177 LEU A O 1
ATOM 1309 N N . ALA A 1 178 ? 25.227 -7.840 10.735 1.00 15.31 178 ALA A N 1
ATOM 1310 C CA . ALA A 1 178 ? 23.792 -7.751 10.937 1.00 15.04 178 ALA A CA 1
ATOM 1311 C C . ALA A 1 178 ? 23.501 -6.981 12.223 1.00 14.91 178 ALA A C 1
ATOM 1312 O O . ALA A 1 178 ? 22.604 -6.162 12.261 1.00 15.06 178 ALA A O 1
ATOM 1314 N N . ALA A 1 179 ? 24.257 -7.270 13.286 1.00 14.68 179 ALA A N 1
ATOM 1315 C CA . ALA A 1 179 ? 24.092 -6.582 14.563 1.00 14.50 179 ALA A CA 1
ATOM 1316 C C . ALA A 1 179 ? 24.400 -5.094 14.402 1.00 14.28 179 ALA A C 1
ATOM 1317 O O . ALA A 1 179 ? 23.717 -4.239 14.993 1.00 14.07 179 ALA A O 1
ATOM 1319 N N . LYS A 1 180 ? 25.440 -4.783 13.634 1.00 14.31 180 LYS A N 1
ATOM 1320 C CA . LYS A 1 180 ? 25.825 -3.397 13.374 1.00 14.66 180 LYS A CA 1
ATOM 1321 C C . LYS A 1 180 ? 24.690 -2.701 12.647 1.00 14.55 180 LYS A C 1
ATOM 1322 O O . LYS A 1 180 ? 24.334 -1.564 12.973 1.00 14.32 180 LYS A O 1
ATOM 1328 N N . GLY A 1 181 ? 24.117 -3.396 11.675 1.00 14.13 181 GLY A N 1
ATOM 1329 C CA . GLY A 1 181 ? 23.010 -2.792 10.937 1.00 14.13 181 GLY A CA 1
ATOM 1330 C C . GLY A 1 181 ? 21.824 -2.437 11.835 1.00 14.12 181 GLY A C 1
ATOM 1331 O O . GLY A 1 181 ? 21.204 -1.361 11.682 1.00 13.88 181 GLY A O 1
ATOM 1332 N N . ALA A 1 182 ? 21.484 -3.323 12.769 1.00 13.87 182 ALA A N 1
ATOM 1333 C CA . ALA A 1 182 ? 20.365 -3.059 13.667 1.00 14.26 182 ALA A CA 1
ATOM 1334 C C . ALA A 1 182 ? 20.700 -1.900 14.583 1.00 14.63 182 ALA A C 1
ATOM 1335 O O . ALA A 1 182 ? 19.850 -1.059 14.825 1.00 14.62 182 ALA A O 1
ATOM 1337 N N . SER A 1 183 ? 21.937 -1.857 15.080 1.00 15.02 183 SER A N 1
ATOM 1338 C CA . SER A 1 183 ? 22.339 -0.757 15.957 1.00 15.51 183 SER A CA 1
ATOM 1339 C C . SER A 1 183 ? 22.286 0.563 15.206 1.00 15.61 183 SER A C 1
ATOM 1340 O O . SER A 1 183 ? 21.753 1.546 15.713 1.00 15.55 183 SER A O 1
ATOM 1343 N N . ASP A 1 184 ? 22.853 0.574 14.017 1.00 15.52 184 ASP A N 1
ATOM 1344 C CA . ASP A 1 184 ? 22.867 1.768 13.201 1.00 15.77 184 ASP A CA 1
ATOM 1345 C C . ASP A 1 184 ? 21.454 2.252 12.897 1.00 15.68 184 ASP A C 1
ATOM 1346 O O . ASP A 1 184 ? 21.210 3.454 12.907 1.00 15.72 184 ASP A O 1
ATOM 1351 N N . ALA A 1 185 ? 20.527 1.331 12.642 1.00 15.39 185 ALA A N 1
ATOM 1352 C CA . ALA A 1 185 ? 19.155 1.760 12.330 1.00 15.19 185 ALA A CA 1
ATOM 1353 C C . ALA A 1 185 ? 18.453 2.411 13.523 1.00 15.14 185 ALA A C 1
ATOM 1354 O O . ALA A 1 185 ? 17.716 3.375 13.355 1.00 14.80 185 ALA A O 1
ATOM 1356 N N . PHE A 1 186 ? 18.646 1.877 14.730 1.00 15.28 186 PHE A N 1
ATOM 1357 C CA . PHE A 1 186 ? 18.041 2.509 15.900 1.00 15.58 186 PHE A CA 1
ATOM 1358 C C . PHE A 1 186 ? 18.627 3.920 16.079 1.00 16.29 186 PHE A C 1
ATOM 1359 O O . PHE A 1 186 ? 17.881 4.876 16.335 1.00 16.71 186 PHE A O 1
ATOM 1367 N N . ASN A 1 187 ? 19.945 4.053 15.954 1.00 16.90 187 ASN A N 1
ATOM 1368 C CA . ASN A 1 187 ? 20.594 5.366 16.121 1.00 17.60 187 ASN A CA 1
ATOM 1369 C C . ASN A 1 187 ? 20.089 6.350 15.059 1.00 17.67 187 ASN A C 1
ATOM 1370 O O . ASN A 1 187 ? 19.863 7.531 15.345 1.00 17.72 187 ASN A O 1
ATOM 1375 N N . ARG A 1 188 ? 19.896 5.850 13.838 1.00 17.44 188 ARG A N 1
ATOM 1376 C CA . ARG A 1 188 ? 19.407 6.674 12.732 1.00 17.38 188 ARG A CA 1
ATOM 1377 C C . ARG A 1 188 ? 17.998 7.208 13.004 1.00 17.53 188 ARG A C 1
ATOM 1378 O O . ARG A 1 188 ? 17.733 8.402 12.762 1.00 17.37 188 ARG A O 1
ATOM 1386 N N . PHE A 1 189 ? 17.091 6.354 13.480 1.00 17.60 189 PHE A N 1
ATOM 1387 C CA . PHE A 1 189 ? 15.737 6.827 13.751 1.00 17.91 189 PHE A CA 1
ATOM 1388 C C . PHE A 1 189 ? 15.806 7.942 14.794 1.00 18.12 189 PHE A C 1
ATOM 1389 O O . PHE A 1 189 ? 15.102 8.944 14.702 1.00 17.97 189 PHE A O 1
ATOM 1397 N N . GLY A 1 190 ? 16.663 7.769 15.789 1.00 18.14 190 GLY A N 1
ATOM 1398 C CA . GLY A 1 190 ? 16.794 8.813 16.795 1.00 18.53 190 GLY A CA 1
ATOM 1399 C C . GLY A 1 190 ? 17.275 10.101 16.170 1.00 18.76 190 GLY A C 1
ATOM 1400 O O . GLY A 1 190 ? 16.769 11.191 16.505 1.00 18.73 190 GLY A O 1
ATOM 1401 N N . ASP A 1 191 ? 18.251 10.012 15.282 1.00 18.91 191 ASP A N 1
ATOM 1402 C CA . ASP A 1 191 ? 18.761 11.217 14.632 1.00 19.43 191 ASP A CA 1
ATOM 1403 C C . ASP A 1 191 ? 17.646 11.884 13.820 1.00 19.53 191 ASP A C 1
ATOM 1404 O O . ASP A 1 191 ? 17.554 13.112 13.761 1.00 19.66 191 ASP A O 1
ATOM 1409 N N . LEU A 1 192 ? 16.812 11.069 13.176 1.00 19.40 192 LEU A N 1
ATOM 1410 C CA . LEU A 1 192 ? 15.720 11.606 12.363 1.00 19.55 192 LEU A CA 1
ATOM 1411 C C . LEU A 1 192 ? 14.691 12.334 13.233 1.00 20.01 192 LEU A C 1
ATOM 1412 O O . LEU A 1 192 ? 14.192 13.398 12.856 1.00 20.10 192 LEU A O 1
ATOM 1417 N N . LEU A 1 193 ? 14.379 11.775 14.396 1.00 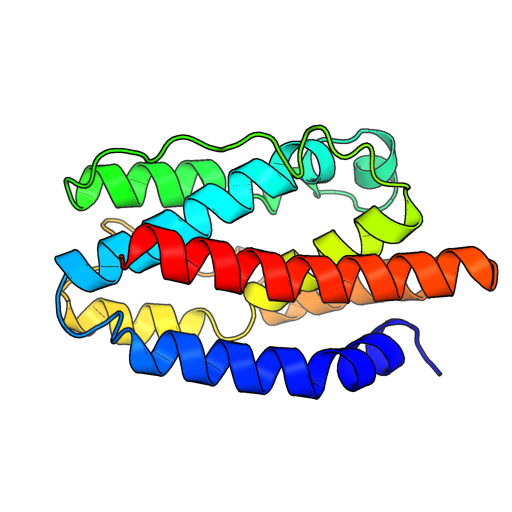20.58 193 LEU A N 1
ATOM 1418 C CA . LEU A 1 193 ? 13.444 12.414 15.321 1.00 21.38 193 LEU A CA 1
ATOM 1419 C C . LEU A 1 193 ? 13.995 13.741 15.828 1.00 21.94 193 LEU A C 1
ATOM 1420 O O . LEU A 1 193 ? 13.240 14.694 15.992 1.00 22.05 193 LEU A O 1
ATOM 1425 N N . GLU A 1 194 ? 15.292 13.788 16.129 1.00 22.56 194 GLU A N 1
ATOM 1426 C CA . GLU A 1 194 ? 15.879 15.030 16.628 1.00 23.33 194 GLU A CA 1
ATOM 1427 C C . GLU A 1 194 ? 15.814 16.065 15.535 1.00 23.48 194 GLU A C 1
ATOM 1428 O O . GLU A 1 194 ? 15.673 17.270 15.791 1.00 23.68 194 GLU A O 1
ATOM 1434 N N . ARG A 1 195 ? 15.906 15.601 14.301 1.00 23.58 195 ARG A N 1
ATOM 1435 C CA . ARG A 1 195 ? 15.863 16.508 13.179 1.00 23.72 195 ARG A CA 1
ATOM 1436 C C . ARG A 1 195 ? 14.475 17.086 12.935 1.00 23.74 195 ARG A C 1
ATOM 1437 O O . ARG A 1 195 ? 14.313 18.308 12.815 1.00 23.81 195 ARG A O 1
ATOM 1445 N N . THR A 1 196 ? 13.462 16.234 12.891 1.00 23.67 196 THR A N 1
ATOM 1446 C CA . THR A 1 196 ? 12.122 16.740 12.614 1.00 23.85 196 THR A CA 1
ATOM 1447 C C . THR A 1 196 ? 11.482 17.505 13.769 1.00 24.29 196 THR A C 1
ATOM 1448 O O . THR A 1 196 ? 10.515 18.239 13.560 1.00 24.48 196 THR A O 1
ATOM 1452 N N . PHE A 1 197 ? 12.000 17.342 14.983 1.00 24.77 197 PHE A N 1
ATOM 1453 C CA . PHE A 1 197 ? 11.441 18.078 16.118 1.00 25.33 197 PHE A CA 1
ATOM 1454 C C . PHE A 1 197 ? 12.275 19.293 16.473 1.00 25.96 197 PHE A C 1
ATOM 1455 O O . PHE A 1 197 ? 11.899 20.054 17.362 1.00 26.47 197 PHE A O 1
ATOM 1463 N N . ALA A 1 198 ? 13.396 19.483 15.783 1.00 26.65 198 ALA A N 1
ATOM 1464 C CA . ALA A 1 198 ? 14.276 20.616 16.077 1.00 27.17 198 ALA A CA 1
ATOM 1465 C C . ALA A 1 198 ? 13.518 21.921 15.913 1.00 27.58 198 ALA A C 1
ATOM 1466 O O . ALA A 1 198 ? 13.455 22.693 16.900 1.00 28.13 198 ALA A O 1
#

Radius of gyration: 16.04 Å; Cα contacts (8 Å, |Δi|>4): 216; chains: 1; bounding box: 41×40×32 Å

InterPro domains:
  IPR016053 Haem oxygenase-like [PF01126] (15-194)
  IPR016084 Haem oxygenase-like, multi-helical [G3DSA:1.20.910.10] (1-198)
  IPR016084 Haem oxygenase-like, multi-helical [SSF48613] (14-196)

Solvent-accessible surface area: 9948 Å² total; per-residue (Å²): 172,85,25,4,93,96,3,61,145,86,9,77,116,33,90,101,148,32,91,72,28,20,142,76,47,107,9,46,68,43,98,82,34,0,2,73,8,0,0,0,15,42,3,4,6,54,3,0,48,48,16,1,177,56,139,29,4,40,171,66,4,108,50,2,66,99,48,33,34,50,121,29,1,108,30,0,0,64,36,33,65,40,109,51,26,143,21,78,83,59,13,66,140,53,139,46,41,78,4,22,3,0,0,10,0,11,10,1,6,20,52,38,85,25,9,39,140,42,59,158,102,0,62,87,24,143,5,63,80,105,79,0,0,86,5,4,43,143,70,179,58,17,74,48,89,22,48,139,55,1,25,69,59,0,34,64,38,167,23,91,151,90,56,37,128,29,1,20,90,0,0,47,46,0,22,87,30,15,10,91,4,0,80,99,15,33,124

CATH classification: 1.20.910.10

Organism: Pseudomonas aeruginosa (strain ATCC 15692 / DSM 22644 / CIP 104116 / JCM 14847 / LMG 12228 / 1C / PRS 101 / PAO1) (NCBI:txid208964)

Sequence (187 aa):
NLRSQRLNLLTNEPHQRLESLVKSKEPFASRDNFARFVAAQYLFQHDLEPLYRNEALARLFPGLASRARDDAARADLADLGHPVPEGDQSVREADLSLAEALGWLFVSEGSKLGAAFLFKKAAALELDENFGARHLAEPEGGRAQGWKSFVAILDGIELNEEEERLAAKGASDAFNRFGDLLERTFA